Protein AF-A0A8K0U2K7-F1 (afdb_monomer_lite)

pLDDT: mean 71.59, std 20.22, range [34.62, 97.88]

Sequence (219 aa):
GQLQFRTLKAALRHEQTSREHARHVSERNWWRQCDESGWDASEYPSLTSEGLQQWEMHTHVDHVFDLVPFWQRAVDAAERGQVLRLEEFLEKMEGGGGWRTANEVLGMLGEGRLAASADGEDGLSVEAASDGTKSSSGGWKKGWAVEHGRQVRPRSEHVHWDEEVVASGEDVQRFVESVARQTAVNEERRQQMHRFFEMSTEEKIQKIQETIHFLRNHR

Secondary structure (DSSP, 8-state):
-----SSHHHHHHHHHH-HHHHHHHHHHGGGT-S-GGGG-TT----SSHHHHHHHHHHHHHHHHHHHHHHHHHHHHHHHTT----HHHHHHHHHHTT----HHHHHHHHHGGGS-S----------------------------------------------S-----HHHHHHHHHHHHHHTT--HHHHHHHHHHHHS-HHHHHHHHHHHHHHHHHT-

Foldseek 3Di:
DDDDDPDPVRVVVCCVPPPVNVVVVVVVCVVVPPPCVVVPVPCPPPPPPVSVVVVVVVVVVVCVVVCVLVVVVCVVQVVVVHHDDVVVVVCVQVVPVHDPDVVVSVVVVPPPPPPPDPPDDDDDDDDDDDDDPPPPPPDPPDDPPPPPPDPDDDDDDDPPPPDPPPPPPVNQLVVLVVVCVVVVDDPVVSVVSVVLVPDDPVVVVVVVVVVVVVVVVVD

Structure (mmCIF, N/CA/C/O backbone):
data_AF-A0A8K0U2K7-F1
#
_entry.id   AF-A0A8K0U2K7-F1
#
loop_
_atom_site.group_PDB
_atom_site.id
_atom_site.type_symbol
_atom_site.label_atom_id
_atom_site.label_alt_id
_atom_site.label_comp_id
_atom_site.label_asym_id
_atom_site.label_entity_id
_atom_site.label_seq_id
_atom_site.pdbx_PDB_ins_code
_atom_site.Cartn_x
_atom_site.Cartn_y
_atom_site.Cartn_z
_atom_site.occupancy
_atom_site.B_iso_or_equiv
_atom_site.auth_seq_id
_atom_site.auth_comp_id
_atom_site.auth_asym_id
_atom_site.auth_atom_id
_atom_site.pdbx_PDB_model_num
ATOM 1 N N . GLY A 1 1 ? -6.372 7.928 -28.009 1.00 64.75 1 GLY A N 1
ATOM 2 C CA . GLY A 1 1 ? -7.638 7.711 -28.742 1.00 64.75 1 GLY A CA 1
ATOM 3 C C . GLY A 1 1 ? -7.983 6.236 -28.709 1.00 64.75 1 GLY A C 1
ATOM 4 O O . GLY A 1 1 ? -7.069 5.425 -28.708 1.00 64.75 1 GLY A O 1
ATOM 5 N N . GLN A 1 2 ? -9.264 5.879 -28.624 1.00 74.88 2 GLN A N 1
ATOM 6 C CA . GLN A 1 2 ? -9.692 4.479 -28.545 1.00 74.88 2 GLN A CA 1
ATOM 7 C C . GLN A 1 2 ? -9.684 3.846 -29.945 1.00 74.88 2 GLN A C 1
ATOM 9 O O . GLN A 1 2 ? -10.391 4.308 -30.838 1.00 74.88 2 GLN A O 1
ATOM 14 N N . LEU A 1 3 ? -8.869 2.808 -30.150 1.00 83.56 3 LEU A N 1
ATOM 15 C CA . LEU A 1 3 ? -8.843 2.052 -31.404 1.00 83.56 3 LEU A CA 1
ATOM 16 C C . LEU A 1 3 ? -10.075 1.142 -31.467 1.00 83.56 3 LEU A C 1
ATOM 18 O O . LEU A 1 3 ? -10.252 0.277 -30.612 1.00 83.56 3 LEU A O 1
ATOM 22 N N . GLN A 1 4 ? -10.931 1.336 -32.471 1.00 89.81 4 GLN A N 1
ATOM 23 C CA . GLN A 1 4 ? -12.082 0.468 -32.719 1.00 89.81 4 GLN A CA 1
ATOM 24 C C . GLN A 1 4 ? -11.837 -0.398 -33.956 1.00 89.81 4 GLN A C 1
ATOM 26 O O . GLN A 1 4 ? -11.696 0.110 -35.068 1.00 89.81 4 GLN A O 1
ATOM 31 N N . PHE A 1 5 ? -11.838 -1.719 -33.772 1.00 93.56 5 PHE A N 1
ATOM 32 C CA . PHE A 1 5 ? -11.775 -2.686 -34.865 1.00 93.56 5 PHE A CA 1
ATOM 33 C C . PHE A 1 5 ? -13.161 -3.283 -35.092 1.00 93.56 5 PHE A C 1
ATOM 35 O O . PHE A 1 5 ? -13.747 -3.874 -34.193 1.00 93.56 5 PHE A O 1
ATOM 42 N N . ARG A 1 6 ? -13.687 -3.156 -36.313 1.00 92.62 6 ARG A N 1
ATOM 43 C CA . ARG A 1 6 ? -15.019 -3.684 -36.663 1.00 92.62 6 ARG A CA 1
ATOM 44 C C . ARG A 1 6 ? -15.051 -5.203 -36.843 1.00 92.62 6 ARG A C 1
ATOM 46 O O . ARG A 1 6 ? -16.126 -5.781 -36.924 1.00 92.62 6 ARG A O 1
ATOM 53 N N . THR A 1 7 ? -13.889 -5.848 -36.956 1.00 95.44 7 THR A N 1
ATOM 54 C CA . THR A 1 7 ? -13.773 -7.299 -37.150 1.00 95.44 7 THR A CA 1
ATOM 55 C C . THR A 1 7 ? -12.531 -7.847 -36.449 1.00 95.44 7 THR A C 1
ATOM 57 O O . THR A 1 7 ? -11.501 -7.172 -36.383 1.00 95.44 7 THR A O 1
ATOM 60 N N . LEU A 1 8 ? -12.601 -9.101 -35.990 1.00 85.50 8 LEU A N 1
ATOM 61 C CA . LEU A 1 8 ? -11.484 -9.794 -35.333 1.00 85.50 8 LEU A CA 1
ATOM 62 C C . LEU A 1 8 ? -10.241 -9.871 -36.234 1.00 85.50 8 LEU A C 1
ATOM 64 O O . LEU A 1 8 ? -9.122 -9.632 -35.794 1.00 85.50 8 LEU A O 1
ATOM 68 N N . LYS A 1 9 ? -10.439 -10.127 -37.532 1.00 94.75 9 LYS A N 1
ATOM 69 C CA . LYS A 1 9 ? -9.347 -10.200 -38.512 1.00 94.75 9 LYS A CA 1
ATOM 70 C C . LYS A 1 9 ? -8.601 -8.869 -38.660 1.00 94.75 9 LYS A C 1
ATOM 72 O O . LYS A 1 9 ? -7.394 -8.875 -38.892 1.00 94.75 9 LYS A O 1
ATOM 77 N N . ALA A 1 10 ? -9.298 -7.738 -38.527 1.00 94.56 10 ALA A N 1
ATOM 78 C CA . ALA A 1 10 ? -8.674 -6.417 -38.552 1.00 94.56 10 ALA A CA 1
ATOM 79 C C . ALA A 1 10 ? -7.860 -6.143 -37.279 1.00 94.56 10 ALA A C 1
ATOM 81 O O . ALA A 1 10 ? -6.766 -5.593 -37.380 1.00 94.56 10 ALA A O 1
ATOM 82 N N . ALA A 1 11 ? -8.350 -6.581 -36.114 1.00 91.31 11 ALA A N 1
ATOM 83 C CA . ALA A 1 11 ? -7.612 -6.484 -34.856 1.00 91.31 11 ALA A CA 1
ATOM 84 C C . ALA A 1 11 ? -6.311 -7.305 -34.897 1.00 91.31 11 ALA A C 1
ATOM 86 O O . ALA A 1 11 ? -5.246 -6.774 -34.599 1.00 91.31 11 ALA A O 1
ATOM 87 N N . LEU A 1 12 ? -6.376 -8.553 -35.379 1.00 91.19 12 LEU A N 1
ATOM 88 C CA . LEU A 1 12 ? -5.204 -9.431 -35.495 1.00 91.19 12 LEU A CA 1
ATOM 89 C C . LEU A 1 12 ? -4.159 -8.900 -36.482 1.00 91.19 12 LEU A C 1
ATOM 91 O O . LEU A 1 12 ? -2.962 -8.963 -36.222 1.00 91.19 12 LEU A O 1
ATOM 95 N N . ARG A 1 13 ? -4.594 -8.331 -37.614 1.00 93.50 13 ARG A N 1
ATOM 96 C CA . ARG A 1 13 ? -3.656 -7.668 -38.532 1.00 93.50 13 ARG A CA 1
ATOM 97 C C . ARG A 1 13 ? -2.999 -6.460 -37.880 1.00 93.50 13 ARG A C 1
ATOM 99 O O . ARG A 1 13 ? -1.796 -6.299 -38.019 1.00 93.50 13 ARG A O 1
ATOM 106 N N . HIS A 1 14 ? -3.763 -5.634 -37.165 1.00 91.94 14 HIS A N 1
ATOM 107 C CA . HIS A 1 14 ? -3.204 -4.492 -36.451 1.00 91.94 14 HIS A CA 1
ATOM 108 C C . HIS A 1 14 ? -2.167 -4.930 -35.410 1.00 91.94 14 HIS A C 1
ATOM 110 O O . HIS A 1 14 ? -1.099 -4.336 -35.352 1.00 91.94 14 HIS A O 1
ATOM 116 N N . GLU A 1 15 ? -2.437 -5.975 -34.633 1.00 89.44 15 GLU A N 1
ATOM 117 C CA . GLU A 1 15 ? -1.468 -6.546 -33.689 1.00 89.44 15 GLU A CA 1
ATOM 118 C C . GLU A 1 15 ? -0.166 -6.971 -34.384 1.00 89.44 15 GLU A C 1
ATOM 120 O O . GLU A 1 15 ? 0.920 -6.621 -33.929 1.00 89.44 15 GLU A O 1
ATOM 125 N N . GLN A 1 16 ? -0.269 -7.646 -35.531 1.00 92.38 16 GLN A N 1
ATOM 126 C CA . GLN A 1 16 ? 0.897 -8.150 -36.260 1.00 92.38 16 GLN A CA 1
ATOM 127 C C . GLN A 1 16 ? 1.694 -7.063 -36.990 1.00 92.38 16 GLN A C 1
ATOM 129 O O . GLN A 1 16 ? 2.910 -7.181 -37.118 1.00 92.38 16 GLN A O 1
ATOM 134 N N . THR A 1 17 ? 1.033 -6.028 -37.515 1.00 94.31 17 THR A N 1
ATOM 135 C CA . THR A 1 17 ? 1.676 -5.071 -38.432 1.00 94.31 17 THR A CA 1
ATOM 136 C C . THR A 1 17 ? 1.809 -3.656 -37.879 1.00 94.31 17 THR A C 1
ATOM 138 O O . THR A 1 17 ? 2.491 -2.834 -38.489 1.00 94.31 17 THR A O 1
ATOM 141 N N . SER A 1 18 ? 1.148 -3.316 -36.769 1.00 93.12 18 SER A N 1
ATOM 142 C CA . SER A 1 18 ? 1.177 -1.952 -36.236 1.00 93.12 18 SER A CA 1
ATOM 143 C C . SER A 1 18 ? 2.463 -1.680 -35.469 1.00 93.12 18 SER A C 1
ATOM 145 O O . SER A 1 18 ? 2.759 -2.280 -34.435 1.00 93.12 18 SER A O 1
ATOM 147 N N . ARG A 1 19 ? 3.210 -0.689 -35.952 1.00 86.31 19 ARG A N 1
ATOM 148 C CA . ARG A 1 19 ? 4.434 -0.209 -35.307 1.00 86.31 19 ARG A CA 1
ATOM 149 C C . ARG A 1 19 ? 4.158 0.460 -33.954 1.00 86.31 19 ARG A C 1
ATOM 151 O O . ARG A 1 19 ? 5.013 0.418 -33.075 1.00 86.31 19 ARG A O 1
ATOM 158 N N . GLU A 1 20 ? 2.971 1.042 -33.774 1.00 83.12 20 GLU A N 1
ATOM 159 C CA . GLU A 1 20 ? 2.530 1.590 -32.483 1.00 83.12 20 GLU A CA 1
ATOM 160 C C . GLU A 1 20 ? 2.258 0.474 -31.472 1.00 83.12 20 GLU A C 1
ATOM 162 O O . GLU A 1 20 ? 2.675 0.569 -30.320 1.00 83.12 20 GLU A O 1
ATOM 167 N N . HIS A 1 21 ? 1.647 -0.629 -31.921 1.00 78.62 21 HIS A N 1
ATOM 168 C CA . HIS A 1 21 ? 1.460 -1.809 -31.082 1.00 78.62 21 HIS A CA 1
ATOM 169 C C . HIS A 1 21 ? 2.805 -2.421 -30.677 1.00 78.62 21 HIS A C 1
ATOM 171 O O . HIS A 1 21 ? 3.016 -2.680 -29.498 1.00 78.62 21 HIS A O 1
ATOM 177 N N . ALA A 1 22 ? 3.755 -2.549 -31.610 1.00 76.00 22 ALA A N 1
ATOM 178 C CA . ALA A 1 22 ? 5.104 -3.030 -31.308 1.00 76.00 22 ALA A CA 1
ATOM 179 C C . ALA A 1 22 ? 5.829 -2.161 -30.260 1.00 76.00 22 ALA A C 1
ATOM 181 O O . ALA A 1 22 ? 6.477 -2.702 -29.366 1.00 76.00 22 ALA A O 1
ATOM 182 N N . ARG A 1 23 ? 5.674 -0.827 -30.315 1.00 78.69 23 ARG A N 1
ATOM 183 C CA . ARG A 1 23 ? 6.224 0.090 -29.299 1.00 78.69 23 ARG A CA 1
ATOM 184 C C . ARG A 1 23 ? 5.585 -0.111 -27.923 1.00 78.69 23 ARG A C 1
ATOM 186 O O . ARG A 1 23 ? 6.304 -0.263 -26.939 1.00 78.69 23 ARG A O 1
ATOM 193 N N . HIS A 1 24 ? 4.260 -0.195 -27.846 1.00 73.19 24 HIS A N 1
ATOM 194 C CA . HIS A 1 24 ? 3.580 -0.431 -26.568 1.00 73.19 24 HIS A CA 1
ATOM 195 C C . HIS A 1 24 ? 3.818 -1.843 -26.013 1.00 73.19 24 HIS A C 1
ATOM 197 O O . HIS A 1 24 ? 3.884 -2.018 -24.801 1.00 73.19 24 HIS A O 1
ATOM 203 N N . VAL A 1 25 ? 3.985 -2.860 -26.864 1.00 69.25 25 VAL A N 1
ATOM 204 C CA . VAL A 1 25 ? 4.360 -4.214 -26.425 1.00 69.25 25 VAL A CA 1
ATOM 205 C C . VAL A 1 25 ? 5.789 -4.223 -25.880 1.00 69.25 25 VAL A C 1
ATOM 207 O O . VAL A 1 25 ? 6.021 -4.836 -24.840 1.00 69.25 25 VAL A O 1
ATOM 210 N N . SER A 1 26 ? 6.729 -3.481 -26.482 1.00 62.38 26 SER A N 1
ATOM 211 C CA . SER A 1 26 ? 8.068 -3.315 -25.897 1.00 62.38 26 SER A CA 1
ATOM 212 C C . SER A 1 26 ? 8.045 -2.574 -24.557 1.00 62.38 26 SER A C 1
ATOM 214 O O . SER A 1 26 ? 8.749 -2.976 -23.637 1.00 62.38 26 SER A O 1
ATOM 216 N N . GLU A 1 27 ? 7.168 -1.579 -24.397 1.00 56.75 27 GLU A N 1
ATOM 217 C CA . GLU A 1 27 ? 6.950 -0.908 -23.109 1.00 56.75 27 GLU A CA 1
ATOM 218 C C . GLU A 1 27 ? 6.217 -1.779 -22.094 1.00 56.75 27 GLU A C 1
ATOM 220 O O . GLU A 1 27 ? 6.322 -1.504 -20.914 1.00 56.75 27 GLU A O 1
ATOM 225 N N . ARG A 1 28 ? 5.486 -2.824 -22.499 1.00 52.22 28 ARG A N 1
ATOM 226 C CA . ARG A 1 28 ? 4.853 -3.789 -21.580 1.00 52.22 28 ARG A CA 1
ATOM 227 C C . ARG A 1 28 ? 5.775 -4.956 -21.227 1.00 52.22 28 ARG A C 1
ATOM 229 O O . ARG A 1 28 ? 5.586 -5.581 -20.187 1.00 52.22 28 ARG A O 1
ATOM 236 N N . ASN A 1 29 ? 6.802 -5.197 -22.039 1.00 50.72 29 ASN A N 1
ATOM 237 C CA . ASN A 1 29 ? 7.816 -6.225 -21.814 1.00 50.72 29 ASN A CA 1
ATOM 238 C C . ASN A 1 29 ? 8.854 -5.875 -20.735 1.00 50.72 29 ASN A C 1
ATOM 240 O O . ASN A 1 29 ? 9.606 -6.764 -20.352 1.00 50.72 29 ASN A O 1
ATOM 244 N N . TRP A 1 30 ? 8.853 -4.661 -20.170 1.00 54.53 30 TRP A N 1
ATOM 245 C CA . TRP A 1 30 ? 9.618 -4.365 -18.944 1.00 54.53 30 TRP A CA 1
ATOM 246 C C . TRP A 1 30 ? 9.262 -5.279 -17.760 1.00 54.53 30 TRP A C 1
ATOM 248 O O . TRP A 1 30 ? 10.138 -5.584 -16.963 1.00 54.53 30 TRP A O 1
ATOM 258 N N . TRP A 1 31 ? 8.024 -5.789 -17.684 1.00 51.25 31 TRP A N 1
ATOM 259 C CA . TRP A 1 31 ? 7.627 -6.787 -16.677 1.00 51.25 31 TRP A CA 1
ATOM 260 C C . TRP A 1 31 ? 7.851 -8.245 -17.118 1.00 51.25 31 TRP A C 1
ATOM 262 O O . TRP A 1 31 ? 7.667 -9.149 -16.313 1.00 51.25 31 TRP A O 1
ATOM 272 N N . ARG A 1 32 ? 8.204 -8.508 -18.389 1.00 50.81 32 ARG A N 1
ATOM 273 C CA . ARG A 1 32 ? 8.411 -9.871 -18.938 1.00 50.81 32 ARG A CA 1
ATOM 274 C C . ARG A 1 32 ? 9.877 -10.260 -19.124 1.00 50.81 32 ARG A C 1
ATOM 276 O O . ARG A 1 32 ? 10.138 -11.367 -19.571 1.00 50.81 32 ARG A O 1
ATOM 283 N N . GLN A 1 33 ? 10.820 -9.384 -18.789 1.00 48.22 33 GLN A N 1
ATOM 284 C CA . GLN A 1 33 ? 12.233 -9.755 -18.658 1.00 48.22 33 GLN A CA 1
ATOM 285 C C . GLN A 1 33 ? 12.595 -10.141 -17.215 1.00 48.22 33 GLN A C 1
ATOM 287 O O . GLN A 1 33 ? 13.731 -9.959 -16.797 1.00 48.22 33 GLN A O 1
ATOM 292 N N . CYS A 1 34 ? 11.651 -10.711 -16.460 1.00 50.06 34 CYS A N 1
ATOM 293 C CA . CYS A 1 34 ? 12.056 -11.807 -15.589 1.00 50.06 34 CYS A CA 1
ATOM 294 C C . CYS A 1 34 ? 12.445 -12.927 -16.547 1.00 50.06 34 CYS A C 1
ATOM 296 O O . CYS A 1 34 ? 11.606 -13.459 -17.272 1.00 50.06 34 CYS A O 1
ATOM 298 N N . ASP A 1 35 ? 13.740 -13.155 -16.653 1.00 56.16 35 ASP A N 1
ATOM 299 C CA . ASP A 1 35 ? 14.302 -14.300 -17.328 1.00 56.16 35 ASP A CA 1
ATOM 300 C C . ASP A 1 35 ? 13.516 -15.556 -16.919 1.00 56.16 35 ASP A C 1
ATOM 302 O O . ASP A 1 35 ? 13.278 -15.809 -15.740 1.00 56.16 35 ASP A O 1
ATOM 306 N N . GLU A 1 36 ? 13.044 -16.335 -17.894 1.00 50.81 36 GLU A N 1
ATOM 307 C CA . GLU A 1 36 ? 12.304 -17.576 -17.613 1.00 50.81 36 GLU A CA 1
ATOM 308 C C . GLU A 1 36 ? 13.157 -18.587 -16.815 1.00 50.81 36 GLU A C 1
ATOM 310 O O . GLU A 1 36 ? 12.619 -19.544 -16.267 1.00 50.81 36 GLU A O 1
ATOM 315 N N . SER A 1 37 ? 14.464 -18.329 -16.667 1.00 57.41 37 SER A N 1
ATOM 316 C CA . SER A 1 37 ? 15.360 -18.990 -15.715 1.00 57.41 37 SER A CA 1
ATOM 317 C C . SER A 1 37 ? 14.971 -18.802 -14.244 1.00 57.41 37 SER A C 1
ATOM 319 O O . SER A 1 37 ? 15.308 -19.665 -13.443 1.00 57.41 37 SER A O 1
ATOM 321 N N . GLY A 1 38 ? 14.213 -17.763 -13.875 1.00 53.16 38 GLY A N 1
ATOM 322 C CA . GLY A 1 38 ? 13.692 -17.585 -12.511 1.00 53.16 38 GLY A CA 1
ATOM 323 C C . GLY A 1 38 ? 12.540 -18.532 -12.140 1.00 53.16 38 GLY A C 1
ATOM 324 O O . GLY A 1 38 ? 12.157 -18.604 -10.976 1.00 53.16 38 GLY A O 1
ATOM 325 N N . TRP A 1 39 ? 11.984 -19.257 -13.116 1.00 54.44 39 TRP A N 1
ATOM 326 C CA . TRP A 1 39 ? 10.972 -20.300 -12.903 1.00 54.44 39 TRP A CA 1
ATOM 327 C C . TRP A 1 39 ? 11.498 -21.703 -13.210 1.00 54.44 39 TRP A C 1
ATOM 329 O O . TRP A 1 39 ? 10.717 -22.660 -13.188 1.00 54.44 39 TRP A O 1
ATOM 339 N N . ASP A 1 40 ? 12.793 -21.849 -13.511 1.00 56.28 40 ASP A N 1
ATOM 340 C CA . ASP A 1 40 ? 13.372 -23.174 -13.666 1.00 56.28 40 ASP A CA 1
ATOM 341 C C . ASP A 1 40 ? 13.234 -23.899 -12.322 1.00 56.28 40 ASP A C 1
ATOM 343 O O . ASP A 1 40 ? 13.646 -23.404 -11.272 1.00 56.28 40 ASP A O 1
ATOM 347 N N . ALA A 1 41 ? 12.577 -25.058 -12.341 1.00 54.84 41 ALA A N 1
ATOM 348 C CA . ALA A 1 41 ? 12.053 -25.759 -11.164 1.00 54.84 41 ALA A CA 1
ATOM 349 C C . ALA A 1 41 ? 13.143 -26.328 -10.224 1.00 54.84 41 ALA A C 1
ATOM 351 O O . ALA A 1 41 ? 12.879 -27.214 -9.409 1.00 54.84 41 ALA A O 1
ATOM 352 N N . SER A 1 42 ? 14.382 -25.860 -10.369 1.00 54.12 42 SER A N 1
ATOM 353 C CA . SER A 1 42 ? 15.576 -26.322 -9.675 1.00 54.12 42 SER A CA 1
ATOM 354 C C . SER A 1 42 ? 16.017 -25.402 -8.531 1.00 54.12 42 SER A C 1
ATOM 356 O O . SER A 1 42 ? 16.703 -25.882 -7.629 1.00 54.12 42 SER A O 1
ATOM 358 N N . GLU A 1 43 ? 15.555 -24.148 -8.475 1.00 54.38 43 GLU A N 1
ATOM 359 C CA . GLU A 1 43 ? 15.745 -23.261 -7.318 1.00 54.38 43 GLU A CA 1
ATOM 360 C C . GLU A 1 43 ? 14.494 -23.234 -6.437 1.00 54.38 43 GLU A C 1
ATOM 362 O O . GLU A 1 43 ? 13.858 -22.207 -6.208 1.00 54.38 43 GLU A O 1
ATOM 367 N N . TYR A 1 44 ? 14.159 -24.383 -5.847 1.00 59.72 44 TYR A N 1
ATOM 368 C CA . TYR A 1 44 ? 13.557 -24.286 -4.521 1.00 59.72 44 TYR A CA 1
ATOM 369 C C . TYR A 1 44 ? 14.560 -23.522 -3.654 1.00 59.72 44 TYR A C 1
ATOM 371 O O . TYR A 1 44 ? 15.734 -23.921 -3.644 1.00 59.72 44 TYR A O 1
ATOM 379 N N . PRO A 1 45 ? 14.156 -22.436 -2.962 1.00 57.81 45 PRO A N 1
ATOM 380 C CA . PRO A 1 45 ? 15.063 -21.729 -2.080 1.00 57.81 45 PRO A CA 1
ATOM 381 C C . PRO A 1 45 ? 15.691 -22.777 -1.178 1.00 57.81 45 PRO A C 1
ATOM 383 O O . PRO A 1 45 ? 14.987 -23.594 -0.574 1.00 57.81 45 PRO A O 1
ATOM 386 N N . SER A 1 46 ? 17.025 -22.826 -1.188 1.00 58.50 46 SER A N 1
ATOM 387 C CA . SER A 1 46 ? 17.768 -23.738 -0.327 1.00 58.50 46 SER A CA 1
ATOM 388 C C . SER A 1 46 ? 17.127 -23.707 1.062 1.00 58.50 46 SER A C 1
ATOM 390 O O . SER A 1 46 ? 16.832 -22.616 1.558 1.00 58.50 46 SER A O 1
ATOM 392 N N . LEU A 1 47 ? 16.860 -24.886 1.649 1.00 69.00 47 LEU A N 1
ATOM 393 C CA . LEU A 1 47 ? 16.182 -25.108 2.948 1.00 69.00 47 LEU A CA 1
ATOM 394 C C . LEU A 1 47 ? 16.966 -24.532 4.150 1.00 69.00 47 LEU A C 1
ATOM 396 O O . LEU A 1 47 ? 17.005 -25.090 5.244 1.00 69.00 47 LEU A O 1
ATOM 400 N N . THR A 1 48 ? 17.655 -23.426 3.931 1.00 81.00 48 THR A N 1
ATOM 401 C CA . THR A 1 48 ? 18.150 -22.511 4.933 1.00 81.00 48 THR A CA 1
ATOM 402 C C . THR A 1 48 ? 16.966 -21.864 5.647 1.00 81.00 48 THR A C 1
ATOM 404 O O . THR A 1 48 ? 15.888 -21.668 5.082 1.00 81.00 48 THR A O 1
ATOM 407 N N . SER A 1 49 ? 17.166 -21.540 6.921 1.00 81.94 49 SER A N 1
ATOM 408 C CA . SER A 1 49 ? 16.155 -20.883 7.752 1.00 81.94 49 SER A CA 1
ATOM 409 C C . SER A 1 49 ? 15.676 -19.555 7.159 1.00 81.94 49 SER A C 1
ATOM 411 O O . SER A 1 49 ? 14.508 -19.216 7.305 1.00 81.94 49 SER A O 1
ATOM 413 N N . GLU A 1 50 ? 16.555 -18.839 6.457 1.00 81.94 50 GLU A N 1
ATOM 414 C CA . GLU A 1 50 ? 16.241 -17.566 5.804 1.00 81.94 50 GLU A CA 1
ATOM 415 C C . GLU A 1 50 ? 15.351 -17.754 4.565 1.00 81.94 50 GLU A C 1
ATOM 417 O O . GLU A 1 50 ? 14.357 -17.047 4.414 1.00 81.94 50 GLU A O 1
ATOM 422 N N . GLY A 1 51 ? 15.629 -18.764 3.729 1.00 75.88 51 GLY A N 1
ATOM 423 C CA . GLY A 1 51 ? 14.788 -19.098 2.574 1.00 75.88 51 GLY A CA 1
ATOM 424 C C . GLY A 1 51 ? 13.385 -19.568 2.971 1.00 75.88 51 GLY A C 1
ATOM 425 O O . GLY A 1 51 ? 12.400 -19.193 2.338 1.00 75.88 51 GLY A O 1
ATOM 426 N N . LEU A 1 52 ? 13.276 -20.327 4.068 1.00 77.62 52 LEU A N 1
ATOM 427 C CA . LEU A 1 52 ? 11.988 -20.720 4.651 1.00 77.62 52 LEU A CA 1
ATOM 428 C C . LEU A 1 52 ? 11.206 -19.519 5.192 1.00 77.62 52 LEU A C 1
ATOM 430 O O . LEU A 1 52 ? 10.005 -19.440 4.961 1.00 77.62 52 LEU A O 1
ATOM 434 N N . GLN A 1 53 ? 11.874 -18.575 5.858 1.00 78.81 53 GLN A N 1
ATOM 435 C CA . GLN A 1 53 ? 11.231 -17.369 6.381 1.00 78.81 53 GLN A CA 1
ATOM 436 C C . GLN A 1 53 ? 10.745 -16.443 5.260 1.00 78.81 53 GLN A C 1
ATOM 438 O O . GLN A 1 53 ? 9.646 -15.900 5.343 1.00 78.81 53 GLN A O 1
ATOM 443 N N . GLN A 1 54 ? 11.529 -16.280 4.191 1.00 73.00 54 GLN A N 1
ATOM 444 C CA . GLN A 1 54 ? 11.094 -15.531 3.010 1.00 73.00 54 GLN A CA 1
ATOM 445 C C . GLN A 1 54 ? 9.897 -16.209 2.341 1.00 73.00 54 GLN A C 1
ATOM 447 O O . GLN A 1 54 ? 8.927 -15.539 1.995 1.00 73.00 54 GLN A O 1
ATOM 452 N N . TRP A 1 55 ? 9.925 -17.535 2.206 1.00 74.38 55 TRP A N 1
ATOM 453 C CA . TRP A 1 55 ? 8.812 -18.285 1.635 1.00 74.38 55 TRP A CA 1
ATOM 454 C C . TRP A 1 55 ? 7.542 -18.185 2.488 1.00 74.38 55 TRP A C 1
ATOM 456 O O . TRP A 1 55 ? 6.468 -17.950 1.940 1.00 74.38 55 TRP A O 1
ATOM 466 N N . GLU A 1 56 ? 7.666 -18.286 3.814 1.00 77.69 56 GLU A N 1
ATOM 467 C CA . GLU A 1 56 ? 6.576 -18.079 4.776 1.00 77.69 56 GLU A CA 1
ATOM 468 C C . GLU A 1 56 ? 6.018 -16.653 4.689 1.00 77.69 56 GLU A C 1
ATOM 470 O O . GLU A 1 56 ? 4.808 -16.469 4.611 1.00 77.69 56 GLU A O 1
ATOM 475 N N . MET A 1 57 ? 6.882 -15.637 4.603 1.00 72.25 57 MET A N 1
ATOM 476 C CA . MET A 1 57 ? 6.468 -14.244 4.416 1.00 72.25 57 MET A CA 1
ATOM 477 C C . MET A 1 57 ? 5.691 -14.056 3.106 1.00 72.25 57 MET A C 1
ATOM 479 O O . MET A 1 57 ? 4.670 -13.372 3.093 1.00 72.25 57 MET A O 1
ATOM 483 N N . HIS A 1 58 ? 6.136 -14.677 2.012 1.00 66.00 58 HIS A N 1
ATOM 484 C CA . HIS A 1 58 ? 5.456 -14.590 0.720 1.00 66.00 58 HIS A CA 1
ATOM 485 C C . HIS A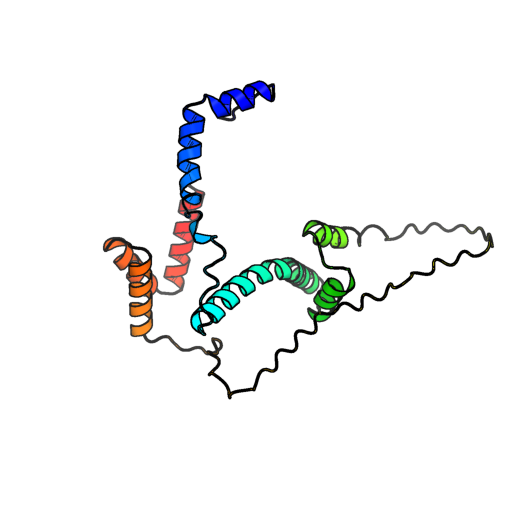 1 58 ? 4.123 -15.346 0.701 1.00 66.00 58 HIS A C 1
ATOM 487 O O . HIS A 1 58 ? 3.131 -14.797 0.229 1.00 66.00 58 HIS A O 1
ATOM 493 N N . THR A 1 59 ? 4.055 -16.547 1.280 1.00 66.31 59 THR A N 1
ATOM 494 C CA . THR A 1 59 ? 2.787 -17.292 1.387 1.00 66.31 59 THR A CA 1
ATOM 495 C C . THR A 1 59 ? 1.796 -16.591 2.309 1.00 66.31 59 THR A C 1
ATOM 497 O O . THR A 1 59 ? 0.608 -16.536 2.004 1.00 66.31 59 THR A O 1
ATOM 500 N N . HIS A 1 60 ? 2.257 -15.976 3.400 1.00 63.38 60 HIS A N 1
ATOM 501 C CA . HIS A 1 60 ? 1.374 -15.251 4.311 1.00 63.38 60 HIS A CA 1
ATOM 502 C C . HIS A 1 60 ? 0.716 -14.033 3.644 1.00 63.38 60 HIS A C 1
ATOM 504 O O . HIS A 1 60 ? -0.425 -13.710 3.976 1.00 63.38 60 HIS A O 1
ATOM 510 N N . VAL A 1 61 ? 1.392 -13.375 2.693 1.00 65.12 61 VAL A N 1
ATOM 511 C CA . VAL A 1 61 ? 0.814 -12.269 1.907 1.00 65.12 61 VAL A CA 1
ATOM 512 C C . VAL A 1 61 ? -0.307 -12.765 0.990 1.00 65.12 61 VAL A C 1
ATOM 514 O O . VAL A 1 61 ? -1.330 -12.088 0.878 1.00 65.12 61 VAL A O 1
ATOM 517 N N . ASP A 1 62 ? -0.176 -13.959 0.411 1.00 68.62 62 ASP A N 1
ATOM 518 C CA . ASP A 1 62 ? -1.223 -14.541 -0.436 1.00 68.62 62 ASP A CA 1
ATOM 519 C C . ASP A 1 62 ? -2.495 -14.858 0.369 1.00 68.62 62 ASP A C 1
ATOM 521 O O . ASP A 1 62 ? -3.607 -14.592 -0.089 1.00 68.62 62 ASP A O 1
ATOM 525 N N . HIS A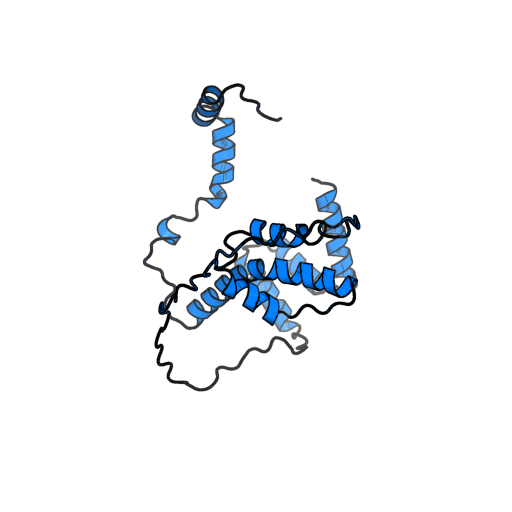 1 63 ? -2.347 -15.303 1.620 1.00 71.12 63 HIS A N 1
ATOM 526 C CA . HIS A 1 63 ? -3.479 -15.610 2.503 1.00 71.12 63 HIS A CA 1
ATOM 527 C C . HIS A 1 63 ? -4.238 -14.378 3.019 1.00 71.12 63 HIS A C 1
ATOM 529 O O . HIS A 1 63 ? -5.380 -14.502 3.466 1.00 71.12 63 HIS A O 1
ATOM 535 N N . VAL A 1 64 ? -3.656 -13.172 2.950 1.00 77.69 64 VAL A N 1
ATOM 536 C CA . VAL A 1 64 ? -4.363 -11.944 3.360 1.00 77.69 64 VAL A CA 1
ATOM 537 C C . VAL A 1 64 ? -5.588 -11.707 2.478 1.00 77.69 64 VAL A C 1
ATOM 539 O O . VAL A 1 64 ? -6.632 -11.299 2.987 1.00 77.69 64 VAL A O 1
ATOM 542 N N . PHE A 1 65 ? -5.502 -12.006 1.178 1.00 78.88 65 PHE A N 1
ATOM 543 C CA . PHE A 1 65 ? -6.619 -11.821 0.250 1.00 78.88 65 PHE A CA 1
ATOM 544 C C . PHE A 1 65 ? -7.830 -12.691 0.599 1.00 78.88 65 PHE A C 1
ATOM 546 O O . PHE A 1 65 ? -8.963 -12.231 0.449 1.00 78.88 65 PHE A O 1
ATOM 553 N N . ASP A 1 66 ? -7.604 -13.886 1.143 1.00 79.81 66 ASP A N 1
ATOM 554 C CA . ASP A 1 66 ? -8.672 -14.788 1.588 1.00 79.81 66 ASP A CA 1
ATOM 555 C C . ASP A 1 66 ? -9.403 -14.257 2.834 1.00 79.81 66 ASP A C 1
ATOM 557 O O . ASP A 1 66 ? -10.574 -14.570 3.062 1.00 79.81 66 ASP A O 1
ATOM 561 N N . LEU A 1 67 ? -8.737 -13.412 3.630 1.00 83.00 67 LEU A N 1
ATOM 562 C CA . LEU A 1 67 ? -9.293 -12.806 4.842 1.00 83.00 67 LEU A CA 1
ATOM 563 C C . LEU A 1 67 ? -9.973 -11.452 4.593 1.00 83.00 67 LEU A C 1
ATOM 565 O O . LEU A 1 67 ? -10.801 -11.037 5.406 1.00 83.00 67 LEU A O 1
ATOM 569 N N . VAL A 1 68 ? -9.707 -10.774 3.470 1.00 87.69 68 VAL A N 1
ATOM 570 C CA . VAL A 1 68 ? -10.358 -9.491 3.127 1.00 87.69 68 VAL A CA 1
ATOM 571 C C . VAL A 1 68 ? -11.896 -9.574 3.185 1.00 87.69 68 VAL A C 1
ATOM 573 O O . VAL A 1 68 ? -12.506 -8.687 3.792 1.00 87.69 68 VAL A O 1
ATOM 576 N N . PRO A 1 69 ? -12.561 -10.622 2.653 1.00 85.38 69 PRO A N 1
ATOM 577 C CA . PRO A 1 69 ? -14.013 -10.746 2.765 1.00 85.38 69 PRO A CA 1
ATOM 578 C C . PRO A 1 69 ? -14.518 -10.900 4.205 1.00 85.38 69 PRO A C 1
ATOM 580 O O . PRO A 1 69 ? -15.610 -10.425 4.520 1.00 85.38 69 PRO A O 1
ATOM 583 N N . PHE A 1 70 ? -13.744 -11.538 5.093 1.00 88.38 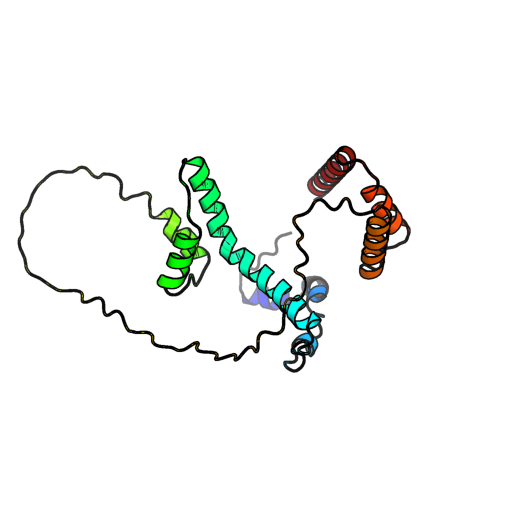70 PHE A N 1
ATOM 584 C CA . PHE A 1 70 ? -14.079 -11.606 6.519 1.00 88.38 70 PHE A CA 1
ATOM 585 C C . PHE A 1 70 ? -14.049 -10.211 7.147 1.00 88.38 70 PHE A C 1
ATOM 587 O O . PHE A 1 70 ? -14.985 -9.840 7.851 1.00 88.38 70 PHE A O 1
ATOM 594 N N . TRP A 1 71 ? -13.023 -9.413 6.842 1.00 91.56 71 TRP A N 1
ATOM 595 C CA . TRP A 1 71 ? -12.827 -8.090 7.440 1.00 91.56 71 TRP A CA 1
ATOM 596 C C . TRP A 1 71 ? -13.924 -7.119 7.018 1.00 91.56 71 TRP A C 1
ATOM 598 O O . TRP A 1 71 ? -14.491 -6.431 7.863 1.00 91.56 71 TRP A O 1
ATOM 608 N N . GLN A 1 72 ? -14.288 -7.121 5.734 1.00 87.81 72 GLN A N 1
ATOM 609 C CA . GLN A 1 72 ? -15.411 -6.325 5.234 1.00 87.81 72 GLN A CA 1
ATOM 610 C C . GLN A 1 72 ? -16.712 -6.661 5.978 1.00 87.81 72 GLN A C 1
ATOM 612 O O . GLN A 1 72 ? -17.406 -5.764 6.449 1.00 87.81 72 GLN A O 1
ATOM 617 N N . ARG A 1 73 ? -17.003 -7.952 6.189 1.00 81.75 73 ARG A N 1
ATOM 618 C CA . ARG A 1 73 ? -18.195 -8.371 6.943 1.00 81.75 73 ARG A CA 1
ATOM 619 C C . ARG A 1 73 ? -18.118 -8.055 8.426 1.00 81.75 73 ARG A C 1
ATOM 621 O O . ARG A 1 73 ? -19.152 -7.777 9.022 1.00 81.75 73 ARG A O 1
ATOM 628 N N . ALA A 1 74 ? -16.941 -8.153 9.034 1.00 87.44 74 ALA A N 1
ATOM 629 C CA . ALA A 1 74 ? -16.758 -7.814 10.438 1.00 87.44 74 ALA A CA 1
ATOM 630 C C . ALA A 1 74 ? -17.082 -6.332 10.677 1.00 87.44 74 ALA A C 1
ATOM 632 O O . ALA A 1 74 ? -17.751 -6.018 11.659 1.00 87.44 74 ALA A O 1
ATOM 633 N N . VAL A 1 75 ? -16.709 -5.449 9.741 1.00 89.94 75 VAL A N 1
ATOM 634 C CA . VAL A 1 75 ? -17.101 -4.030 9.751 1.00 89.94 75 VAL A CA 1
ATOM 635 C C . VAL A 1 75 ? -18.619 -3.879 9.601 1.00 89.94 75 VAL A C 1
ATOM 637 O O . VAL A 1 75 ? -19.250 -3.298 10.481 1.00 89.94 75 VAL A O 1
ATOM 640 N N . ASP A 1 76 ? -19.234 -4.487 8.580 1.00 86.94 76 ASP A N 1
ATOM 641 C CA . ASP A 1 76 ? -20.694 -4.421 8.371 1.00 86.94 76 ASP A CA 1
ATOM 642 C C . ASP A 1 76 ? -21.498 -5.002 9.552 1.00 86.94 76 ASP A C 1
ATOM 644 O O . ASP A 1 76 ? -22.634 -4.608 9.829 1.00 86.94 76 ASP A O 1
ATOM 648 N N . ALA A 1 77 ? -20.969 -6.030 10.217 1.00 86.94 77 ALA A N 1
ATOM 649 C CA . ALA A 1 77 ? -21.570 -6.634 11.400 1.00 86.94 77 ALA A CA 1
ATOM 650 C C . ALA A 1 77 ? -21.442 -5.703 12.607 1.00 86.94 77 ALA A C 1
ATOM 652 O O . ALA A 1 77 ? -22.438 -5.478 13.295 1.00 86.94 77 ALA A O 1
ATOM 653 N N . ALA A 1 78 ? -20.268 -5.102 12.811 1.00 91.00 78 ALA A N 1
ATOM 654 C CA . ALA A 1 78 ? -20.035 -4.135 13.876 1.00 91.00 78 ALA A CA 1
ATOM 655 C C . ALA A 1 78 ? -20.953 -2.908 13.743 1.00 91.00 78 ALA A C 1
ATOM 657 O O . ALA A 1 78 ? -21.544 -2.488 14.737 1.00 91.00 78 ALA A O 1
ATOM 658 N N . GLU A 1 79 ? -21.172 -2.397 12.526 1.00 92.12 79 GLU A N 1
ATOM 659 C CA . GLU A 1 79 ? -22.134 -1.311 12.261 1.00 92.12 79 GLU A CA 1
ATOM 660 C C . GLU A 1 79 ? -23.577 -1.686 12.636 1.00 92.12 79 GLU A C 1
ATOM 662 O O . GLU A 1 79 ? -24.379 -0.830 13.010 1.00 92.12 79 GLU A O 1
ATOM 667 N N . ARG A 1 80 ? -23.907 -2.981 12.588 1.00 92.12 80 ARG A N 1
ATOM 668 C CA . ARG A 1 80 ? -25.206 -3.536 12.996 1.00 92.12 80 ARG A CA 1
ATOM 669 C C . ARG A 1 80 ? -25.255 -3.972 14.464 1.00 92.12 80 ARG A C 1
ATOM 671 O O . ARG A 1 80 ? -26.269 -4.524 14.888 1.00 92.12 80 ARG A O 1
ATOM 678 N N . GLY A 1 81 ? -24.189 -3.758 15.238 1.00 95.44 81 GLY A N 1
ATOM 679 C CA . GLY A 1 81 ? -24.084 -4.213 16.629 1.00 95.44 81 GLY A CA 1
ATOM 680 C C . GLY A 1 81 ? -23.945 -5.733 16.779 1.00 95.44 81 GLY A C 1
ATOM 681 O O . GLY A 1 81 ? -24.275 -6.283 17.828 1.00 95.44 81 GLY A O 1
ATOM 682 N N . GLN A 1 82 ? -23.492 -6.422 15.733 1.00 94.44 82 GLN A N 1
ATOM 683 C CA . GLN A 1 82 ? -23.232 -7.859 15.717 1.00 94.44 82 GLN A CA 1
ATOM 684 C C . GLN A 1 82 ? -21.727 -8.127 15.805 1.00 94.44 82 GLN A C 1
ATOM 686 O O . GLN A 1 82 ? -20.914 -7.370 15.280 1.00 94.44 82 GLN A O 1
ATOM 691 N N . VAL A 1 83 ? -21.354 -9.237 16.442 1.00 93.12 83 VAL A N 1
ATOM 692 C CA . VAL A 1 83 ? -19.960 -9.692 16.521 1.00 93.12 83 VAL A CA 1
ATOM 693 C C . VAL A 1 83 ? -19.804 -10.902 15.615 1.00 93.12 83 VAL A C 1
ATOM 695 O O . VAL A 1 83 ? -20.461 -11.920 15.823 1.00 93.12 83 VAL A O 1
ATOM 698 N N . LEU A 1 84 ? -18.948 -10.782 14.603 1.00 91.38 84 LEU A N 1
ATOM 699 C CA . LEU A 1 84 ? -18.646 -11.870 13.679 1.00 91.38 84 LEU A CA 1
ATOM 700 C C . LEU A 1 84 ? -17.437 -12.647 14.202 1.00 91.38 84 LEU A C 1
ATOM 702 O O . LEU A 1 84 ? -16.380 -12.063 14.443 1.00 91.38 84 LEU A O 1
ATOM 706 N N . ARG A 1 85 ? -17.594 -13.957 14.398 1.00 92.06 85 ARG A N 1
ATOM 707 C CA . ARG A 1 85 ? -16.515 -14.830 14.870 1.00 92.06 85 ARG A CA 1
ATOM 708 C C . ARG A 1 85 ? -15.700 -15.331 13.685 1.00 92.06 85 ARG A C 1
ATOM 710 O O . ARG A 1 85 ? -16.262 -15.829 12.710 1.00 92.06 85 ARG A O 1
ATOM 717 N N . LEU A 1 86 ? -14.378 -15.188 13.762 1.00 87.94 86 LEU A N 1
ATOM 718 C CA . LEU A 1 86 ? -13.476 -15.665 12.712 1.00 87.94 86 LEU A CA 1
ATOM 719 C C . LEU A 1 86 ? -13.572 -17.187 12.567 1.00 87.94 86 LEU A C 1
ATOM 721 O O . LEU A 1 86 ? -13.511 -17.702 11.457 1.00 87.94 86 LEU A O 1
ATOM 725 N N . GLU A 1 87 ? -13.792 -17.899 13.670 1.00 89.25 87 GLU A N 1
ATOM 726 C CA . GLU A 1 87 ? -13.898 -19.355 13.691 1.00 89.25 87 GLU A CA 1
ATOM 727 C C . GLU A 1 87 ? -15.089 -19.847 12.861 1.00 89.25 87 GLU A C 1
ATOM 729 O O . GLU A 1 87 ? -14.924 -20.734 12.033 1.00 89.25 87 GLU A O 1
ATOM 734 N N . GLU A 1 88 ? -16.257 -19.210 12.995 1.00 88.31 88 GLU A N 1
ATOM 735 C CA . GLU A 1 88 ? -17.454 -19.541 12.204 1.00 88.31 88 GLU A CA 1
ATOM 736 C C . GLU A 1 88 ? -17.245 -19.255 10.710 1.00 88.31 88 GLU A C 1
ATOM 738 O O . GLU A 1 88 ? -17.756 -19.969 9.844 1.00 88.31 88 GLU A O 1
ATOM 743 N N . PHE A 1 89 ? -16.476 -18.209 10.387 1.00 84.50 89 PHE A N 1
ATOM 744 C CA . PHE A 1 89 ? -16.112 -17.895 9.010 1.00 84.50 89 PHE A CA 1
ATOM 745 C C . PHE A 1 89 ? -15.176 -18.955 8.417 1.00 84.50 89 PHE A C 1
ATOM 747 O O . PHE A 1 89 ? -15.439 -19.438 7.315 1.00 84.50 89 PHE A O 1
ATOM 754 N N . LEU A 1 90 ? -14.122 -19.339 9.145 1.00 85.94 90 LEU A N 1
ATOM 755 C CA . LEU A 1 90 ? -13.162 -20.362 8.722 1.00 85.94 90 LEU A CA 1
ATOM 756 C C . LEU A 1 90 ? -13.813 -21.748 8.618 1.00 85.94 90 LEU A C 1
ATOM 758 O O . LEU A 1 90 ? -13.627 -22.426 7.612 1.00 85.94 90 LEU A O 1
ATOM 762 N N . GLU A 1 91 ? -14.656 -22.134 9.578 1.00 86.31 91 GLU A N 1
ATOM 763 C CA . GLU A 1 91 ? -15.409 -23.395 9.544 1.00 86.31 91 GLU A CA 1
ATOM 764 C C . GLU A 1 91 ? -16.346 -23.448 8.328 1.00 86.31 91 GLU A C 1
ATOM 766 O O . GLU A 1 91 ? -16.430 -24.460 7.627 1.00 86.31 91 GLU A O 1
ATOM 771 N N . LYS A 1 92 ? -16.992 -22.323 7.998 1.00 79.19 92 LYS A N 1
ATOM 772 C CA . LYS A 1 92 ? -17.809 -22.198 6.786 1.00 79.19 92 LYS A CA 1
ATOM 773 C C . LYS A 1 92 ? -16.971 -22.236 5.503 1.00 79.19 92 LYS A C 1
ATOM 775 O O . LYS A 1 92 ? -17.466 -22.725 4.488 1.00 79.19 92 LYS A O 1
ATOM 780 N N . MET A 1 93 ? -15.726 -21.747 5.531 1.00 77.69 93 MET A N 1
ATOM 781 C CA . MET A 1 93 ? -14.785 -21.885 4.411 1.00 77.69 93 MET A CA 1
ATOM 782 C C . MET A 1 93 ? -14.372 -23.339 4.180 1.00 77.69 93 MET A C 1
ATOM 784 O O . MET A 1 93 ? -14.314 -23.787 3.035 1.00 77.69 93 MET A O 1
ATOM 788 N N . GLU A 1 94 ? -14.102 -24.072 5.255 1.00 82.88 94 GLU A N 1
ATOM 789 C CA . GLU A 1 94 ? -13.582 -25.437 5.200 1.00 82.88 94 GLU A CA 1
ATOM 790 C C . GLU A 1 94 ? -14.685 -26.464 4.888 1.00 82.88 94 GLU A C 1
ATOM 792 O O . GLU A 1 94 ? -14.495 -27.361 4.064 1.00 82.88 94 GLU A O 1
ATOM 797 N N . GLY A 1 95 ? -15.882 -26.291 5.459 1.00 78.56 95 GLY A N 1
ATOM 798 C CA . GLY A 1 95 ? -17.001 -27.229 5.314 1.00 78.56 95 GLY A CA 1
ATOM 799 C C . GLY A 1 95 ? -17.702 -27.230 3.946 1.00 78.56 95 GLY A C 1
ATOM 800 O O . GLY A 1 95 ? -18.380 -28.199 3.611 1.00 78.56 95 GLY A O 1
ATOM 801 N N . GLY A 1 96 ? -17.548 -26.175 3.137 1.00 65.44 96 GLY A N 1
ATOM 802 C CA . GLY A 1 96 ? -18.277 -25.986 1.870 1.00 65.44 96 GLY A CA 1
ATOM 803 C C . GLY A 1 96 ? -17.591 -26.514 0.602 1.00 65.44 96 GLY A C 1
ATOM 804 O O . GLY A 1 96 ? -18.125 -26.335 -0.490 1.00 65.44 96 GLY A O 1
ATOM 805 N N . GLY A 1 97 ? -16.416 -27.143 0.711 1.00 69.12 97 GLY A N 1
ATOM 806 C CA . GLY A 1 97 ? -15.608 -27.537 -0.454 1.00 69.12 97 GLY A CA 1
ATOM 807 C C . GLY A 1 97 ? -14.647 -26.451 -0.961 1.00 69.12 97 GLY A C 1
ATOM 808 O O . GLY A 1 97 ? -14.148 -26.565 -2.087 1.00 69.12 97 GLY A O 1
ATOM 809 N N . GLY A 1 98 ? -14.366 -25.453 -0.113 1.00 57.97 98 GLY A N 1
ATOM 810 C CA . GLY A 1 98 ? -13.521 -24.297 -0.402 1.00 57.97 98 GLY A CA 1
ATOM 811 C C . GLY A 1 98 ? -14.225 -23.276 -1.294 1.00 57.97 98 GLY A C 1
ATOM 812 O O . GLY A 1 98 ? -14.871 -23.636 -2.276 1.00 57.97 98 GLY A O 1
ATOM 813 N N . TRP A 1 99 ? -14.088 -21.989 -0.974 1.00 62.34 99 TRP A N 1
ATOM 814 C CA . TRP A 1 99 ? -14.519 -20.914 -1.868 1.00 62.34 99 TRP A CA 1
ATOM 815 C C . TRP A 1 99 ? -13.630 -20.962 -3.108 1.00 62.34 99 TRP A C 1
ATOM 817 O O . TRP A 1 99 ? -12.450 -20.624 -3.041 1.00 62.34 99 TRP A O 1
ATOM 827 N N . ARG A 1 100 ? -14.152 -21.438 -4.240 1.00 61.06 100 ARG A N 1
ATOM 828 C CA . ARG A 1 100 ? -13.331 -21.572 -5.451 1.00 61.06 100 ARG A CA 1
ATOM 829 C C . ARG A 1 100 ? -13.186 -20.245 -6.175 1.00 61.06 100 ARG A C 1
ATOM 831 O O . ARG A 1 100 ? -12.273 -20.102 -6.984 1.00 61.06 100 ARG A O 1
ATOM 838 N N . THR A 1 101 ? -14.051 -19.272 -5.880 1.00 59.12 101 THR A N 1
ATOM 839 C CA . THR A 1 101 ? -13.950 -17.913 -6.419 1.00 59.12 101 THR A CA 1
ATOM 840 C C . THR A 1 101 ? -14.473 -16.841 -5.457 1.00 59.12 101 THR A C 1
ATOM 842 O O . THR A 1 101 ? -15.453 -17.038 -4.741 1.00 59.12 101 THR A O 1
ATOM 845 N N . ALA A 1 102 ? -13.882 -15.642 -5.513 1.00 56.09 102 ALA A N 1
ATOM 846 C CA . ALA A 1 102 ? -14.352 -14.462 -4.774 1.00 56.09 102 ALA A CA 1
ATOM 847 C C . ALA A 1 102 ? -15.816 -14.073 -5.095 1.00 56.09 102 ALA A C 1
ATOM 849 O O . ALA A 1 102 ? -16.503 -13.474 -4.269 1.00 56.09 102 ALA A O 1
ATOM 850 N N . ASN A 1 103 ? -16.326 -14.453 -6.273 1.00 59.25 103 ASN A N 1
ATOM 851 C CA . ASN A 1 103 ? -17.720 -14.217 -6.660 1.00 59.25 103 ASN A CA 1
ATOM 852 C C . ASN A 1 103 ? -18.716 -15.101 -5.894 1.00 59.25 103 ASN A C 1
ATOM 854 O O . ASN A 1 103 ? -19.816 -14.642 -5.603 1.00 59.25 103 ASN A O 1
ATOM 858 N N . GLU A 1 104 ? -18.342 -16.325 -5.509 1.00 66.88 104 GLU A N 1
ATOM 859 C CA . GLU A 1 104 ? -19.160 -17.165 -4.618 1.00 66.88 104 GLU A CA 1
ATOM 860 C C . GLU A 1 104 ? -19.244 -16.541 -3.214 1.00 66.88 104 GLU A C 1
ATOM 862 O O . GLU A 1 104 ? -20.301 -16.567 -2.578 1.00 66.88 104 GLU A O 1
ATOM 867 N N . VAL A 1 105 ? -18.157 -15.885 -2.776 1.00 61.53 105 VAL A N 1
ATOM 868 C CA . VAL A 1 105 ? -18.079 -15.132 -1.510 1.00 61.53 105 VAL A CA 1
ATOM 869 C C . VAL A 1 105 ? -19.041 -13.955 -1.471 1.00 61.53 105 VAL A C 1
ATOM 871 O O . VAL A 1 105 ? -19.720 -13.759 -0.455 1.00 61.53 105 VAL A O 1
ATOM 874 N N . LEU A 1 106 ? -19.138 -13.202 -2.569 1.00 61.06 106 LEU A N 1
ATOM 875 C CA . LEU A 1 106 ? -20.115 -12.122 -2.701 1.00 61.06 106 LEU A CA 1
ATOM 876 C C . LEU A 1 106 ? -21.546 -12.634 -2.935 1.00 61.06 106 LEU A C 1
ATOM 878 O O . LEU A 1 106 ? -22.485 -12.055 -2.392 1.00 61.06 106 LEU A O 1
ATOM 882 N N . GLY A 1 107 ? -21.736 -13.716 -3.694 1.00 64.69 107 GLY A N 1
ATOM 883 C CA . GLY A 1 107 ? -23.061 -14.260 -4.022 1.00 64.69 107 GLY A CA 1
ATOM 884 C C . GLY A 1 107 ? -23.864 -14.675 -2.787 1.00 64.69 107 GLY A C 1
ATOM 885 O O . GLY A 1 107 ? -25.006 -14.252 -2.619 1.00 64.69 107 GLY A O 1
ATOM 886 N N . MET A 1 108 ? -23.235 -15.381 -1.841 1.00 60.81 108 MET A N 1
ATOM 887 C CA . MET A 1 108 ? -23.894 -15.767 -0.584 1.00 60.81 108 MET A CA 1
ATOM 888 C C . MET A 1 108 ? -24.201 -14.593 0.363 1.00 60.81 108 MET A C 1
ATOM 890 O O . MET A 1 108 ? -24.935 -14.772 1.334 1.00 60.81 108 MET A O 1
ATOM 894 N N . LEU A 1 109 ? -23.642 -13.401 0.127 1.00 58.06 109 LEU A N 1
ATOM 895 C CA . LEU A 1 109 ? -23.932 -12.199 0.922 1.00 58.06 109 LEU A CA 1
ATOM 896 C C . LEU A 1 109 ? -25.139 -11.421 0.418 1.00 58.06 109 LEU A C 1
ATOM 898 O O . LEU A 1 109 ? -25.798 -10.750 1.210 1.00 58.06 109 LEU A O 1
ATOM 902 N N . GLY A 1 110 ? -25.420 -11.499 -0.884 1.00 53.69 110 GLY A N 1
ATOM 903 C CA . GLY A 1 110 ? -26.544 -10.805 -1.508 1.00 53.69 110 GLY A CA 1
ATOM 904 C C . GLY A 1 110 ? -27.885 -11.520 -1.326 1.00 53.69 110 GLY A C 1
ATOM 905 O O . GLY A 1 110 ? -28.923 -10.864 -1.272 1.00 53.69 110 GLY A O 1
ATOM 906 N N . GLU A 1 111 ? -27.886 -12.848 -1.188 1.00 51.75 111 GLU A N 1
ATOM 907 C CA . GLU A 1 111 ? -29.127 -13.643 -1.204 1.00 51.75 111 GLU A CA 1
ATOM 908 C C . GLU A 1 111 ? -29.893 -13.685 0.129 1.00 51.75 111 GLU A C 1
ATOM 910 O O . GLU A 1 111 ? -31.045 -14.109 0.166 1.00 51.75 111 GLU A O 1
ATOM 915 N N . GLY A 1 112 ? -29.337 -13.152 1.220 1.00 48.97 112 GLY A N 1
ATOM 916 C CA . GLY A 1 112 ? -30.029 -13.092 2.515 1.00 48.97 112 GLY A CA 1
ATOM 917 C C . GLY A 1 112 ? -31.178 -12.075 2.607 1.00 48.97 112 GLY A C 1
ATOM 918 O O . GLY A 1 112 ? -31.743 -11.916 3.687 1.00 48.97 112 GLY A O 1
ATOM 919 N N . ARG A 1 113 ? -31.515 -11.344 1.529 1.00 46.12 113 ARG A N 1
ATOM 920 C CA . ARG A 1 113 ? -32.386 -10.152 1.604 1.00 46.12 113 ARG A CA 1
ATOM 921 C C . ARG A 1 113 ? -33.692 -10.180 0.795 1.00 46.12 113 ARG A C 1
ATOM 923 O O . ARG A 1 113 ? -34.312 -9.131 0.670 1.00 46.12 113 ARG A O 1
ATOM 930 N N . LEU A 1 114 ? -34.165 -11.329 0.298 1.00 45.75 114 LEU A N 1
ATOM 931 C CA . LEU A 1 114 ? -35.492 -11.420 -0.356 1.00 45.75 114 LEU A CA 1
ATOM 932 C C . LEU A 1 114 ? -36.374 -12.601 0.095 1.00 45.75 114 LEU A C 1
ATOM 934 O O . LEU A 1 114 ? -37.308 -12.967 -0.607 1.00 45.75 114 LEU A O 1
ATOM 938 N N . ALA A 1 115 ? -36.149 -13.156 1.288 1.00 47.16 115 ALA A N 1
ATOM 939 C CA . ALA A 1 115 ? -37.112 -14.061 1.935 1.00 47.16 115 ALA A CA 1
ATOM 940 C C . ALA A 1 115 ? -37.829 -13.387 3.123 1.00 47.16 115 ALA A C 1
ATOM 942 O O . ALA A 1 115 ? -38.108 -14.024 4.135 1.00 47.16 115 ALA A O 1
ATOM 943 N N . ALA A 1 116 ? -38.092 -12.080 3.019 1.00 47.72 116 ALA A N 1
ATOM 944 C CA . ALA A 1 116 ? -38.923 -11.349 3.969 1.00 47.72 116 ALA A CA 1
ATOM 945 C C . ALA A 1 116 ? -40.348 -11.210 3.409 1.00 47.72 116 ALA A C 1
ATOM 947 O O . ALA A 1 116 ? -40.558 -10.513 2.420 1.00 47.72 116 ALA A O 1
ATOM 948 N N . SER A 1 117 ? -41.280 -11.892 4.079 1.00 51.59 117 SER A N 1
ATOM 949 C CA . SER A 1 117 ? -42.735 -11.692 4.099 1.00 51.59 117 SER A CA 1
ATOM 950 C C . SER A 1 117 ? -43.451 -11.498 2.761 1.00 51.59 117 SER A C 1
ATOM 952 O O . SER A 1 117 ? -43.731 -10.381 2.334 1.00 51.59 117 SER A O 1
ATOM 954 N N . ALA A 1 118 ? -43.907 -12.614 2.194 1.00 46.75 118 ALA A N 1
ATOM 955 C CA . ALA A 1 118 ? -45.245 -12.657 1.619 1.00 46.75 118 ALA A CA 1
ATOM 956 C C . ALA A 1 118 ? -46.161 -13.322 2.656 1.00 46.75 118 ALA A C 1
ATOM 958 O O . ALA A 1 118 ? -46.367 -14.534 2.633 1.00 46.75 118 ALA A O 1
ATOM 959 N N . ASP A 1 119 ? -46.647 -12.519 3.605 1.00 54.25 119 ASP A N 1
ATOM 960 C CA . ASP A 1 119 ? -47.844 -12.854 4.369 1.00 54.25 119 ASP A CA 1
ATOM 961 C C . ASP A 1 119 ? -49.003 -12.936 3.372 1.00 54.25 119 ASP A C 1
ATOM 963 O O . ASP A 1 119 ? -49.452 -11.934 2.812 1.00 54.25 119 ASP A O 1
ATOM 967 N N . GLY A 1 120 ? -49.416 -14.164 3.091 1.00 48.84 120 GLY A N 1
ATOM 968 C CA . GLY A 1 120 ? -50.514 -14.502 2.205 1.00 48.84 120 GLY A CA 1
ATOM 969 C C . GLY A 1 120 ? -51.081 -15.829 2.662 1.00 48.84 120 GLY A C 1
ATOM 970 O O . GLY A 1 120 ? -50.708 -16.883 2.152 1.00 48.84 120 GLY A O 1
ATOM 971 N N . GLU A 1 121 ? -51.922 -15.753 3.689 1.00 56.03 121 GLU A N 1
ATOM 972 C CA . GLU A 1 121 ? -52.828 -16.819 4.087 1.00 56.03 121 GLU A CA 1
ATOM 973 C C . GLU A 1 121 ? -53.641 -17.272 2.866 1.00 56.03 121 GLU A C 1
ATOM 975 O O . GLU A 1 121 ? -54.246 -16.449 2.187 1.00 56.03 121 GLU A O 1
ATOM 980 N N . ASP A 1 122 ? -53.617 -18.565 2.555 1.00 44.03 122 ASP A N 1
ATOM 981 C CA . ASP A 1 122 ? -54.844 -19.357 2.468 1.00 44.03 122 ASP A CA 1
ATOM 982 C C . ASP A 1 122 ? -54.513 -20.836 2.257 1.00 44.03 122 ASP A C 1
ATOM 984 O O . ASP A 1 122 ? -53.712 -21.239 1.411 1.00 44.03 122 ASP A O 1
ATOM 988 N N . GLY A 1 123 ? -55.110 -21.647 3.126 1.00 56.12 123 GLY A N 1
ATOM 989 C CA . GLY A 1 123 ? -54.816 -23.057 3.283 1.00 56.12 123 GLY A CA 1
ATOM 990 C C . GLY A 1 123 ? -55.244 -23.923 2.104 1.00 56.12 123 GLY A C 1
ATOM 991 O O . GLY A 1 123 ? -56.323 -23.775 1.538 1.00 56.12 123 GLY A O 1
ATOM 992 N N . LEU A 1 124 ? -54.428 -24.938 1.837 1.00 40.56 124 LEU A N 1
ATOM 993 C CA . LEU A 1 124 ? -54.864 -26.183 1.221 1.00 40.56 124 LEU A CA 1
ATOM 994 C C . LEU A 1 124 ? -53.941 -27.305 1.699 1.00 40.56 124 LEU A C 1
ATOM 996 O O . LEU A 1 124 ? -52.795 -27.430 1.276 1.00 40.56 124 LEU A O 1
ATOM 1000 N N . SER A 1 125 ? -54.464 -28.110 2.626 1.00 48.88 125 SER A N 1
ATOM 1001 C CA . SER A 1 125 ? -53.891 -29.408 2.975 1.00 48.88 125 SER A CA 1
ATOM 1002 C C . SER A 1 125 ? -53.955 -30.321 1.759 1.00 48.88 125 SER A C 1
ATOM 1004 O O . SER A 1 125 ? -55.043 -30.705 1.330 1.00 48.88 125 SER A O 1
ATOM 1006 N N . VAL A 1 126 ? -52.791 -30.709 1.249 1.00 42.47 126 VAL A N 1
ATOM 1007 C CA . VAL A 1 126 ? -52.644 -31.916 0.441 1.00 42.47 126 VAL A CA 1
ATOM 1008 C C . VAL A 1 126 ? -51.523 -32.731 1.063 1.00 42.47 126 VAL A C 1
ATOM 1010 O O . VAL A 1 126 ? -50.344 -32.410 0.938 1.00 42.47 126 VAL A O 1
ATOM 1013 N N . GLU A 1 127 ? -51.922 -33.784 1.767 1.00 52.28 127 GLU A N 1
ATOM 1014 C CA . GLU A 1 127 ? -51.032 -34.885 2.089 1.00 52.28 127 GLU A CA 1
ATOM 1015 C C . GLU A 1 127 ? -50.667 -35.625 0.801 1.00 52.28 127 GLU A C 1
ATOM 1017 O O . GLU A 1 127 ? -51.546 -36.117 0.093 1.00 52.28 127 GLU A O 1
ATOM 1022 N N . ALA A 1 128 ? -49.372 -35.741 0.512 1.00 42.25 128 ALA A N 1
ATOM 1023 C CA . ALA A 1 128 ? -48.852 -36.777 -0.370 1.00 42.25 128 ALA A CA 1
ATOM 1024 C C . ALA A 1 128 ? -47.362 -37.023 -0.091 1.00 42.25 128 ALA A C 1
ATOM 1026 O O . ALA A 1 128 ? -46.502 -36.221 -0.434 1.00 42.25 128 ALA A O 1
ATOM 1027 N N . ALA A 1 129 ? -47.116 -38.156 0.567 1.00 45.09 129 ALA A N 1
ATOM 1028 C CA . ALA A 1 129 ? -46.027 -39.105 0.347 1.00 45.09 129 ALA A CA 1
ATOM 1029 C C . ALA A 1 129 ? -44.633 -38.581 -0.067 1.00 45.09 129 ALA A C 1
ATOM 1031 O O . ALA A 1 129 ? -44.384 -38.214 -1.209 1.00 45.09 129 ALA A O 1
ATOM 1032 N N . SER A 1 130 ? -43.709 -38.717 0.888 1.00 51.31 130 SER A N 1
ATOM 1033 C CA . SER A 1 130 ? -42.339 -39.231 0.742 1.00 51.31 130 SER A CA 1
ATOM 1034 C C . SER A 1 130 ? -41.670 -39.178 -0.642 1.00 51.31 130 SER A C 1
ATOM 1036 O O . SER A 1 130 ? -41.980 -39.991 -1.511 1.00 51.31 130 SER A O 1
ATOM 1038 N N . ASP A 1 131 ? -40.557 -38.448 -0.727 1.00 41.47 131 ASP A N 1
ATOM 1039 C CA . ASP A 1 131 ? -39.319 -39.111 -1.136 1.00 41.47 131 ASP A CA 1
ATOM 1040 C C . ASP A 1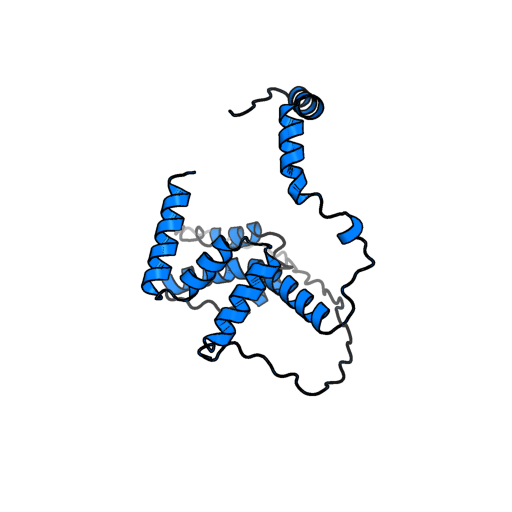 131 ? -38.118 -38.537 -0.378 1.00 41.47 131 ASP A C 1
ATOM 1042 O O . ASP A 1 131 ? -37.924 -37.327 -0.258 1.00 41.47 131 ASP A O 1
ATOM 1046 N N . GLY A 1 132 ? -37.364 -39.438 0.241 1.00 47.16 132 GLY A N 1
ATOM 1047 C CA . GLY A 1 132 ? -36.256 -39.112 1.119 1.00 47.16 132 GLY A CA 1
ATOM 1048 C C . GLY A 1 132 ? -35.012 -38.809 0.306 1.00 47.16 132 GLY A C 1
ATOM 1049 O O . GLY A 1 132 ? -34.302 -39.728 -0.103 1.00 47.16 132 GLY A O 1
ATOM 1050 N N . THR A 1 133 ? -34.682 -37.528 0.155 1.00 43.47 133 THR A N 1
ATOM 1051 C CA . THR A 1 133 ? -33.369 -37.109 -0.341 1.00 43.47 133 THR A CA 1
ATOM 1052 C C . THR A 1 133 ? -32.319 -37.425 0.721 1.00 43.47 133 THR A C 1
ATOM 1054 O O . THR A 1 133 ? -31.983 -36.612 1.581 1.00 43.47 133 THR A O 1
ATOM 1057 N N . LYS A 1 134 ? -31.808 -38.658 0.684 1.00 44.50 134 LYS A N 1
ATOM 1058 C CA . LYS A 1 134 ? -30.609 -39.073 1.410 1.00 44.50 134 LYS A CA 1
ATOM 1059 C C . LYS A 1 134 ? -29.441 -38.259 0.869 1.00 44.50 134 LYS A C 1
ATOM 1061 O O . LYS A 1 134 ? -28.869 -38.590 -0.168 1.00 44.50 134 LYS A O 1
ATOM 1066 N N . SER A 1 135 ? -29.098 -37.192 1.582 1.00 42.88 135 SER A N 1
ATOM 1067 C CA . SER A 1 135 ? -27.838 -36.489 1.394 1.00 42.88 135 SER A CA 1
ATOM 1068 C C . SER A 1 135 ? -26.718 -37.453 1.780 1.00 42.88 135 SER A C 1
ATOM 1070 O O . SER A 1 135 ? -26.418 -37.676 2.952 1.00 42.88 135 SER A O 1
ATOM 1072 N N . SER A 1 136 ? -26.185 -38.135 0.769 1.00 41.91 136 SER A N 1
ATOM 1073 C CA . SER A 1 136 ? -25.027 -39.006 0.881 1.00 41.91 136 SER A CA 1
ATOM 1074 C C . SER A 1 136 ? -23.818 -38.124 1.171 1.00 41.91 136 SER A C 1
ATOM 1076 O O . SER A 1 136 ? -23.155 -37.651 0.249 1.00 41.91 136 SER A O 1
ATOM 1078 N N . SER A 1 137 ? -23.531 -37.907 2.457 1.00 46.09 137 SER A N 1
ATOM 1079 C CA . SER A 1 137 ? -22.250 -37.393 2.931 1.00 46.09 137 SER A CA 1
ATOM 1080 C C . SER A 1 137 ? -21.170 -38.409 2.553 1.00 46.09 137 SER A C 1
ATOM 1082 O O . SER A 1 137 ? -20.845 -39.327 3.310 1.00 46.09 137 SER A O 1
ATOM 1084 N N . GLY A 1 138 ? -20.674 -38.298 1.321 1.00 40.25 138 GLY A N 1
ATOM 1085 C CA . GLY A 1 138 ? -19.517 -39.041 0.859 1.00 40.25 138 GLY A CA 1
ATOM 1086 C C . GLY A 1 138 ? -18.365 -38.740 1.804 1.00 40.25 138 GLY A C 1
ATOM 1087 O O . GLY A 1 138 ? -17.991 -37.586 1.983 1.00 40.25 138 GLY A O 1
ATOM 1088 N N . GLY A 1 139 ? -17.844 -39.774 2.455 1.00 44.72 139 GLY A N 1
ATOM 1089 C CA . GLY A 1 139 ? -16.655 -39.673 3.280 1.00 44.72 139 GLY A CA 1
ATOM 1090 C C . GLY A 1 139 ? -15.441 -39.431 2.395 1.00 44.72 139 GLY A C 1
ATOM 1091 O O . GLY A 1 139 ? -14.942 -40.357 1.759 1.00 44.72 139 GLY A O 1
ATOM 1092 N N . TRP A 1 140 ? -14.928 -38.205 2.390 1.00 44.00 140 TRP A N 1
ATOM 1093 C CA . TRP A 1 140 ? -13.606 -37.907 1.847 1.00 44.00 140 TRP A CA 1
ATOM 1094 C C . TRP A 1 140 ? -12.580 -38.164 2.951 1.00 44.00 140 TRP A C 1
ATOM 1096 O O . TRP A 1 140 ? -12.030 -37.255 3.562 1.00 44.00 140 TRP A O 1
ATOM 1106 N N . LYS A 1 141 ? -12.314 -39.447 3.222 1.00 46.69 141 LYS A N 1
ATOM 1107 C CA . LYS A 1 141 ? -11.062 -39.858 3.868 1.00 46.69 141 LYS A CA 1
ATOM 1108 C C . LYS A 1 141 ? -9.943 -39.741 2.832 1.00 46.69 141 LYS A C 1
ATOM 1110 O O . LYS A 1 141 ? -9.644 -40.692 2.117 1.00 46.69 141 LYS A O 1
ATOM 1115 N N . LYS A 1 142 ? -9.353 -38.555 2.730 1.00 46.50 142 LYS A N 1
ATOM 1116 C CA . LYS A 1 142 ? -8.105 -38.287 2.003 1.00 46.50 142 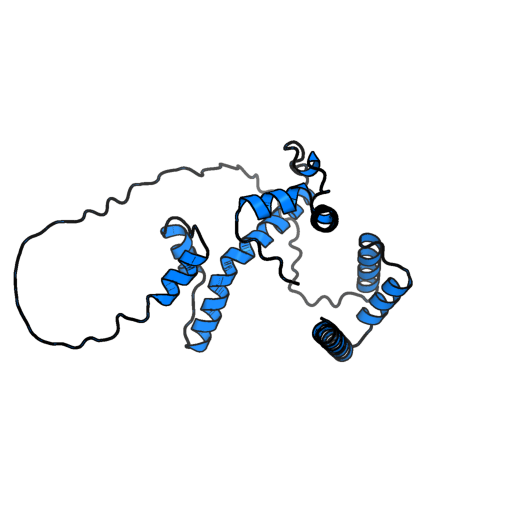LYS A CA 1
ATOM 1117 C C . LYS A 1 142 ? -7.429 -37.154 2.779 1.00 46.50 142 LYS A C 1
ATOM 1119 O O . LYS A 1 142 ? -7.799 -36.003 2.647 1.00 46.50 142 LYS A O 1
ATOM 1124 N N . GLY A 1 143 ? -6.640 -37.455 3.802 1.00 43.44 143 GLY A N 1
ATOM 1125 C CA . GLY A 1 143 ? -5.323 -38.045 3.607 1.00 43.44 143 GLY A CA 1
ATOM 1126 C C . GLY A 1 143 ? -4.297 -36.945 3.326 1.00 43.44 143 GLY A C 1
ATOM 1127 O O . GLY A 1 143 ? -3.613 -37.018 2.317 1.00 43.44 143 GLY A O 1
ATOM 1128 N N . TRP A 1 144 ? -4.214 -35.944 4.210 1.00 36.75 144 TRP A N 1
ATOM 1129 C CA . TRP A 1 144 ? -3.065 -35.036 4.338 1.00 36.75 144 TRP A CA 1
ATOM 1130 C C . TRP A 1 144 ? -2.318 -35.324 5.647 1.00 36.75 144 TRP A C 1
ATOM 1132 O O . TRP A 1 144 ? -1.890 -34.422 6.360 1.00 36.75 144 TRP A O 1
ATOM 1142 N N . ALA A 1 145 ? -2.183 -36.610 5.987 1.00 34.62 145 ALA A N 1
ATOM 1143 C CA . ALA A 1 145 ? -1.258 -37.043 7.024 1.00 34.62 145 ALA A CA 1
ATOM 1144 C C . ALA A 1 145 ? 0.163 -36.941 6.458 1.00 34.62 145 ALA A C 1
ATOM 1146 O O . ALA A 1 145 ? 0.729 -37.913 5.964 1.00 34.62 145 ALA A O 1
ATOM 1147 N N . VAL A 1 146 ? 0.716 -35.732 6.479 1.00 39.25 146 VAL A N 1
ATOM 1148 C CA . VAL A 1 146 ? 2.158 -35.541 6.413 1.00 39.25 146 VAL A CA 1
ATOM 1149 C C . VAL A 1 146 ? 2.663 -35.721 7.841 1.00 39.25 146 VAL A C 1
ATOM 1151 O O . VAL A 1 146 ? 2.619 -34.804 8.659 1.00 39.25 146 VAL A O 1
ATOM 1154 N N . GLU A 1 147 ? 3.095 -36.940 8.161 1.00 39.41 147 GLU A N 1
ATOM 1155 C CA . GLU A 1 147 ? 3.906 -37.217 9.346 1.00 39.41 147 GLU A CA 1
ATOM 1156 C C . GLU A 1 147 ? 5.262 -36.514 9.182 1.00 39.41 147 GLU A C 1
ATOM 1158 O O . GLU A 1 147 ? 6.258 -37.090 8.747 1.00 39.41 147 GLU A O 1
ATOM 1163 N N . HIS A 1 148 ? 5.317 -35.233 9.535 1.00 37.88 148 HIS A N 1
ATOM 1164 C CA . HIS A 1 148 ? 6.575 -34.604 9.897 1.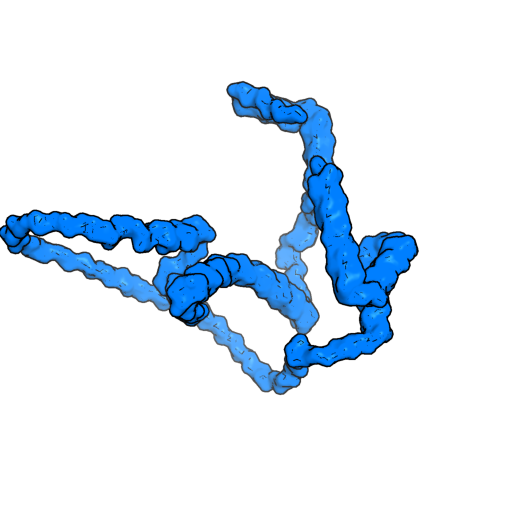00 37.88 148 HIS A CA 1
ATOM 1165 C C . HIS A 1 148 ? 6.817 -34.863 11.378 1.00 37.88 148 HIS A C 1
ATOM 1167 O O . HIS A 1 148 ? 6.350 -34.128 12.247 1.00 37.88 148 HIS A O 1
ATOM 1173 N N . GLY A 1 149 ? 7.597 -35.906 11.662 1.00 44.44 149 GLY A N 1
ATOM 1174 C CA . GLY A 1 149 ? 8.310 -36.032 12.925 1.00 44.44 149 GLY A CA 1
ATOM 1175 C C . GLY A 1 149 ? 9.267 -34.851 13.096 1.00 44.44 149 GLY A C 1
ATOM 1176 O O . GLY A 1 149 ? 10.449 -34.946 12.775 1.00 44.44 149 GLY A O 1
ATOM 1177 N N . ARG A 1 150 ? 8.760 -33.712 13.581 1.00 37.75 150 ARG A N 1
ATOM 1178 C CA . ARG A 1 150 ? 9.585 -32.601 14.055 1.00 37.75 150 ARG A CA 1
ATOM 1179 C C . ARG A 1 150 ? 10.016 -32.910 15.478 1.00 37.75 150 ARG A C 1
ATOM 1181 O O . ARG A 1 150 ? 9.264 -32.766 16.437 1.00 37.75 150 ARG A O 1
ATOM 1188 N N . GLN A 1 151 ? 11.272 -33.311 15.594 1.00 40.91 151 GLN A N 1
ATOM 1189 C CA . GLN A 1 151 ? 12.027 -33.220 16.828 1.00 40.91 151 GLN A CA 1
ATOM 1190 C C . GLN A 1 151 ? 12.023 -31.745 17.266 1.00 40.91 151 GLN A C 1
ATOM 1192 O O . GLN A 1 151 ? 12.623 -30.889 16.617 1.00 40.91 151 GLN A O 1
ATOM 1197 N N . VAL A 1 152 ? 11.279 -31.436 18.329 1.00 39.91 152 VAL A N 1
ATOM 1198 C CA . VAL A 1 152 ? 11.202 -30.094 18.914 1.00 39.91 152 VAL A CA 1
ATOM 1199 C C . VAL A 1 152 ? 12.577 -29.750 19.490 1.00 39.91 152 VAL A C 1
ATOM 1201 O O . VAL A 1 152 ? 12.946 -30.210 20.569 1.00 39.91 152 VAL A O 1
ATOM 1204 N N . ARG A 1 153 ? 13.365 -28.963 18.750 1.00 44.19 153 ARG A N 1
ATOM 1205 C CA . ARG A 1 153 ? 14.500 -28.216 19.305 1.00 44.19 153 ARG A CA 1
ATOM 1206 C C . ARG A 1 153 ? 13.977 -26.903 19.908 1.00 44.19 153 ARG A C 1
ATOM 1208 O O . ARG A 1 153 ? 13.003 -26.352 19.396 1.00 44.19 153 ARG A O 1
ATOM 1215 N N . PRO A 1 154 ? 14.573 -26.416 21.006 1.00 43.91 154 PRO A N 1
ATOM 1216 C CA . PRO A 1 154 ? 13.993 -25.342 21.793 1.00 43.91 154 PRO A CA 1
ATOM 1217 C C . PRO A 1 154 ? 14.077 -23.999 21.053 1.00 43.91 154 PRO A C 1
ATOM 1219 O O . PRO A 1 154 ? 15.156 -23.568 20.661 1.00 43.91 154 PRO A O 1
ATOM 1222 N N . ARG A 1 155 ? 12.896 -23.387 20.889 1.00 51.69 155 ARG A N 1
ATOM 1223 C CA . ARG A 1 155 ? 12.572 -21.952 20.976 1.00 51.69 155 ARG A CA 1
ATOM 1224 C C . ARG A 1 155 ? 13.637 -20.982 20.436 1.00 51.69 155 ARG A C 1
ATOM 1226 O O . ARG A 1 155 ? 14.447 -20.463 21.193 1.00 51.69 155 ARG A O 1
ATOM 1233 N N . SER A 1 156 ? 13.552 -20.694 19.136 1.00 48.25 156 SER A N 1
ATOM 1234 C CA . SER A 1 156 ? 14.091 -19.457 18.561 1.00 48.25 156 SER A CA 1
ATOM 1235 C C . SER A 1 156 ? 13.227 -18.286 19.026 1.00 48.25 156 SER A C 1
ATOM 1237 O O . SER A 1 156 ? 11.999 -18.383 19.024 1.00 48.25 156 SER A O 1
ATOM 1239 N N . GLU A 1 157 ? 13.878 -17.222 19.477 1.00 45.97 157 GLU A N 1
ATOM 1240 C CA . GLU A 1 157 ? 13.267 -16.014 20.018 1.00 45.97 157 GLU A CA 1
ATOM 1241 C C . GLU A 1 157 ? 12.351 -15.376 18.971 1.00 45.97 157 GLU A C 1
ATOM 1243 O O . GLU A 1 157 ? 12.760 -15.009 17.872 1.00 45.97 157 GLU A O 1
ATOM 1248 N N . HIS A 1 158 ? 11.071 -15.329 19.320 1.00 39.19 158 HIS A N 1
ATOM 1249 C CA . HIS A 1 158 ? 10.013 -14.677 18.574 1.00 39.19 158 HIS A CA 1
ATOM 1250 C C . HIS A 1 158 ? 10.309 -13.173 18.617 1.00 39.19 158 HIS A C 1
ATOM 1252 O O . HIS A 1 158 ? 10.262 -12.584 19.697 1.00 39.19 158 HIS A O 1
ATOM 1258 N N . VAL A 1 159 ? 10.647 -12.554 17.481 1.00 48.97 159 VAL A N 1
ATOM 1259 C CA . VAL A 1 159 ? 10.723 -11.088 17.392 1.00 48.97 159 VAL A CA 1
ATOM 1260 C C . VAL A 1 159 ? 9.290 -10.579 17.484 1.00 48.97 159 VAL A C 1
ATOM 1262 O O . VAL A 1 159 ? 8.523 -10.587 16.524 1.00 48.97 159 VAL A O 1
ATOM 1265 N N . HIS A 1 160 ? 8.906 -10.273 18.714 1.00 37.00 160 HIS A N 1
ATOM 1266 C CA . HIS A 1 160 ? 7.639 -9.690 19.097 1.00 37.00 160 HIS A CA 1
ATOM 1267 C C . HIS A 1 160 ? 7.650 -8.233 18.627 1.00 37.00 160 HIS A C 1
ATOM 1269 O O . HIS A 1 160 ? 8.304 -7.392 19.235 1.00 37.00 160 HIS A O 1
ATOM 1275 N N . TRP A 1 161 ? 6.972 -7.945 17.514 1.00 47.28 161 TRP A N 1
ATOM 1276 C CA . TRP A 1 161 ? 6.791 -6.574 17.013 1.00 47.28 161 TRP A CA 1
ATOM 1277 C C . TRP A 1 161 ? 5.815 -5.747 17.862 1.00 47.28 161 TRP A C 1
ATOM 1279 O O . TRP A 1 161 ? 5.623 -4.566 17.594 1.00 47.28 161 TRP A O 1
ATOM 1289 N N . ASP A 1 162 ? 5.239 -6.348 18.903 1.00 39.25 162 ASP A N 1
ATOM 1290 C CA . ASP A 1 162 ? 4.328 -5.691 19.831 1.00 39.25 162 ASP A CA 1
ATOM 1291 C C . ASP A 1 162 ? 5.076 -5.200 21.076 1.00 39.25 162 ASP A C 1
ATOM 1293 O O . ASP A 1 162 ? 4.759 -5.556 22.204 1.00 39.25 162 ASP A O 1
ATOM 1297 N N . GLU A 1 163 ? 6.114 -4.393 20.909 1.00 41.72 163 GLU A N 1
ATOM 1298 C CA . GLU A 1 163 ? 6.495 -3.497 21.994 1.00 41.72 163 GLU A CA 1
ATOM 1299 C C . GLU A 1 163 ? 7.086 -2.233 21.403 1.00 41.72 163 GLU A C 1
ATOM 1301 O O . GLU A 1 163 ? 7.806 -2.265 20.408 1.00 41.72 163 GLU A O 1
ATOM 1306 N N . GLU A 1 164 ? 6.701 -1.114 21.996 1.00 51.97 164 GLU A N 1
ATOM 1307 C CA . GLU A 1 164 ? 6.991 0.260 21.617 1.00 51.97 164 GLU A CA 1
ATOM 1308 C C . GLU A 1 164 ? 8.493 0.551 21.797 1.00 51.97 164 GLU A C 1
ATOM 1310 O O . GLU A 1 164 ? 8.917 1.367 22.614 1.00 51.97 164 GLU A O 1
ATOM 1315 N N . VAL A 1 165 ? 9.343 -0.173 21.068 1.00 51.53 165 VAL A N 1
ATOM 1316 C CA . VAL A 1 165 ? 10.770 0.087 21.013 1.00 51.53 165 VAL A CA 1
ATOM 1317 C C . VAL A 1 165 ? 10.901 1.359 20.203 1.00 51.53 165 VAL A C 1
ATOM 1319 O O . VAL A 1 165 ? 10.824 1.354 18.975 1.00 51.53 165 VAL A O 1
ATOM 1322 N N . VAL A 1 166 ? 11.047 2.471 20.917 1.00 59.75 166 VAL A N 1
ATOM 1323 C CA . VAL A 1 166 ? 11.500 3.742 20.362 1.00 59.75 166 VAL A CA 1
ATOM 1324 C C . VAL A 1 166 ? 12.827 3.446 19.671 1.00 59.75 166 VAL A C 1
ATOM 1326 O O . VAL A 1 166 ? 13.869 3.373 20.323 1.00 59.75 166 VAL A O 1
ATOM 1329 N N . ALA A 1 167 ? 12.764 3.169 18.366 1.00 66.44 167 ALA A N 1
ATOM 1330 C CA . ALA A 1 167 ? 13.928 2.843 17.565 1.00 66.44 167 ALA A CA 1
ATOM 1331 C C . ALA A 1 167 ? 14.950 3.952 17.788 1.00 66.44 167 ALA A C 1
ATOM 1333 O O . ALA A 1 167 ? 14.626 5.140 17.671 1.00 66.44 167 ALA A O 1
ATOM 1334 N N . SER A 1 168 ? 16.162 3.568 18.184 1.00 79.31 168 SER A N 1
ATOM 1335 C CA . SER A 1 168 ? 17.209 4.549 18.413 1.00 79.31 168 SER A CA 1
ATOM 1336 C C . SER A 1 168 ? 17.414 5.344 17.119 1.00 79.31 168 SER A C 1
ATOM 1338 O O . SER A 1 168 ? 17.258 4.808 16.018 1.00 79.31 168 SER A O 1
ATOM 1340 N N . GLY A 1 169 ? 17.743 6.636 17.217 1.00 81.38 169 GLY A N 1
ATOM 1341 C CA . GLY A 1 169 ? 17.949 7.468 16.021 1.00 81.38 169 GLY A CA 1
ATOM 1342 C C . GLY A 1 169 ? 18.982 6.878 15.044 1.00 81.38 169 GLY A C 1
ATOM 1343 O O . GLY A 1 169 ? 18.894 7.105 13.838 1.00 81.38 169 GLY A O 1
ATOM 1344 N N . GLU A 1 170 ? 19.910 6.059 15.547 1.00 87.06 170 GLU A N 1
ATOM 1345 C CA . GLU A 1 170 ? 20.896 5.327 14.748 1.00 87.06 170 GLU A CA 1
ATOM 1346 C C . GLU A 1 170 ? 20.271 4.211 13.894 1.00 87.06 170 GLU A C 1
ATOM 1348 O O . GLU A 1 170 ? 20.672 4.015 12.744 1.00 87.06 170 GLU A O 1
ATOM 1353 N N . ASP A 1 171 ? 19.258 3.508 14.407 1.00 88.44 171 ASP A N 1
ATOM 1354 C CA . ASP A 1 171 ? 18.579 2.435 13.673 1.00 88.44 171 ASP A CA 1
ATOM 1355 C C . ASP A 1 171 ? 17.777 2.992 12.494 1.00 88.44 171 ASP A C 1
ATOM 1357 O O . ASP A 1 171 ? 17.777 2.418 11.401 1.00 88.44 171 ASP A O 1
ATOM 1361 N N . VAL A 1 172 ? 17.171 4.168 12.678 1.00 86.62 172 VAL A N 1
ATOM 1362 C CA . VAL A 1 172 ? 16.439 4.871 11.616 1.00 86.62 172 VAL A CA 1
ATOM 1363 C C . VAL A 1 172 ? 17.381 5.283 10.482 1.00 86.62 172 VAL A C 1
ATOM 1365 O O . VAL A 1 172 ? 17.053 5.098 9.309 1.00 86.62 172 VAL A O 1
ATOM 1368 N N . GLN A 1 173 ? 18.578 5.788 10.799 1.00 90.75 173 GLN A N 1
ATOM 1369 C CA . GLN A 1 173 ? 19.563 6.151 9.776 1.00 90.75 173 GLN A CA 1
ATOM 1370 C C . GLN A 1 173 ? 20.046 4.928 8.990 1.00 90.75 173 GLN A C 1
ATOM 1372 O O . GLN A 1 173 ? 20.060 4.965 7.757 1.00 90.75 173 GLN A O 1
ATOM 1377 N N . ARG A 1 174 ? 20.360 3.818 9.674 1.00 93.62 174 ARG A N 1
ATOM 1378 C CA . ARG A 1 174 ? 20.754 2.562 9.012 1.00 93.62 174 ARG A CA 1
ATOM 1379 C C . ARG A 1 174 ? 19.655 2.018 8.107 1.00 93.62 174 ARG A C 1
ATOM 1381 O O . ARG A 1 174 ? 19.952 1.527 7.018 1.00 93.62 174 ARG A O 1
ATOM 1388 N N . PHE A 1 175 ? 18.396 2.126 8.528 1.00 92.31 175 PHE A N 1
ATOM 1389 C CA . PHE A 1 175 ? 17.257 1.729 7.707 1.00 92.31 175 PHE A CA 1
ATOM 1390 C C . PHE A 1 175 ? 17.193 2.543 6.409 1.00 92.31 175 PHE A C 1
ATOM 1392 O O . PHE A 1 175 ? 17.143 1.961 5.323 1.00 92.31 175 PHE A O 1
ATOM 1399 N N . VAL A 1 176 ? 17.265 3.876 6.498 1.00 92.94 176 VAL A N 1
ATOM 1400 C CA . VAL A 1 176 ? 17.230 4.754 5.315 1.00 92.94 176 VAL A CA 1
ATOM 1401 C C . VAL A 1 176 ? 18.391 4.451 4.367 1.00 92.94 176 VAL A C 1
ATOM 1403 O O . VAL A 1 176 ? 18.177 4.346 3.159 1.00 92.94 176 VAL A O 1
ATOM 1406 N N . GLU A 1 177 ? 19.599 4.238 4.889 1.00 94.00 177 GLU A N 1
ATOM 1407 C CA . GLU A 1 177 ? 20.761 3.876 4.071 1.00 94.00 177 GLU A CA 1
ATOM 1408 C C . GLU A 1 177 ? 20.618 2.509 3.393 1.00 94.00 177 GLU A C 1
ATOM 1410 O O . GLU A 1 177 ? 21.008 2.354 2.231 1.00 94.00 177 GLU A O 1
ATOM 1415 N N . SER A 1 178 ? 20.044 1.524 4.088 1.00 93.75 178 SER A N 1
ATOM 1416 C CA . SER A 1 178 ? 19.762 0.199 3.529 1.00 93.75 178 SER A CA 1
ATOM 1417 C C . SER A 1 178 ? 18.785 0.294 2.355 1.00 93.75 178 SER A C 1
ATOM 1419 O O . SER A 1 178 ? 19.083 -0.185 1.258 1.00 93.75 178 SER A O 1
ATOM 1421 N N . VAL A 1 179 ? 17.663 0.999 2.538 1.00 90.31 179 VAL A N 1
ATOM 1422 C CA . VAL A 1 179 ? 16.657 1.194 1.480 1.00 90.31 179 VAL A CA 1
ATOM 1423 C C . VAL A 1 179 ? 17.236 1.992 0.310 1.00 90.31 179 VAL A C 1
ATOM 1425 O O . VAL A 1 179 ? 17.009 1.645 -0.853 1.00 90.31 179 VAL A O 1
ATOM 1428 N N . ALA A 1 180 ? 18.023 3.035 0.590 1.00 91.94 180 ALA A N 1
ATOM 1429 C CA . ALA A 1 180 ? 18.650 3.845 -0.448 1.00 91.94 180 ALA A CA 1
ATOM 1430 C C . ALA A 1 180 ? 19.612 3.019 -1.319 1.00 91.94 180 ALA A C 1
ATOM 1432 O O . ALA A 1 180 ? 19.635 3.157 -2.543 1.00 91.94 180 ALA A O 1
ATOM 1433 N N . ARG A 1 181 ? 20.366 2.107 -0.694 1.00 90.44 181 ARG A N 1
ATOM 1434 C CA . ARG A 1 181 ? 21.278 1.191 -1.387 1.00 90.44 181 ARG A CA 1
ATOM 1435 C C . ARG A 1 181 ? 20.530 0.173 -2.243 1.00 90.44 181 ARG A C 1
ATOM 1437 O O . ARG A 1 181 ? 20.913 -0.038 -3.388 1.00 90.44 181 ARG A O 1
ATOM 1444 N N . GLN A 1 182 ? 19.462 -0.422 -1.711 1.00 87.50 182 GLN A N 1
ATOM 1445 C CA . GLN A 1 182 ? 18.646 -1.409 -2.429 1.00 87.50 182 GLN A CA 1
ATOM 1446 C C . GLN A 1 182 ? 17.954 -0.817 -3.663 1.00 87.50 182 GLN A C 1
ATOM 1448 O O . GLN A 1 182 ? 17.821 -1.490 -4.680 1.00 87.50 182 GLN A O 1
ATOM 1453 N N . THR A 1 183 ? 17.537 0.448 -3.595 1.00 85.31 183 THR A N 1
ATOM 1454 C CA . THR A 1 183 ? 16.781 1.112 -4.672 1.00 85.31 183 THR A CA 1
ATOM 1455 C C . THR A 1 183 ? 17.648 1.912 -5.648 1.00 85.31 183 THR A C 1
ATOM 1457 O O . THR A 1 183 ? 17.105 2.550 -6.550 1.00 85.31 183 THR A O 1
ATOM 1460 N N . ALA A 1 184 ? 18.980 1.882 -5.489 1.00 89.31 184 ALA A N 1
ATOM 1461 C CA . ALA A 1 184 ? 19.949 2.626 -6.303 1.00 89.31 184 ALA A CA 1
ATOM 1462 C C . ALA A 1 184 ? 19.579 4.114 -6.490 1.00 89.31 184 ALA A C 1
ATOM 1464 O O . ALA A 1 184 ? 19.748 4.690 -7.568 1.00 89.31 184 ALA A O 1
ATOM 1465 N N . VAL A 1 185 ? 19.033 4.741 -5.444 1.00 92.06 185 VAL A N 1
ATOM 1466 C CA . VAL A 1 185 ? 18.613 6.147 -5.498 1.00 92.06 185 VAL A CA 1
ATOM 1467 C C . VAL A 1 185 ? 19.808 7.093 -5.521 1.00 92.06 185 VAL A C 1
ATOM 1469 O O . VAL A 1 185 ? 20.864 6.824 -4.952 1.00 92.06 185 VAL A O 1
ATOM 1472 N N . ASN A 1 186 ? 19.623 8.233 -6.188 1.00 95.19 186 ASN A N 1
ATOM 1473 C CA . ASN A 1 186 ? 20.617 9.297 -6.216 1.00 95.19 186 ASN A CA 1
ATOM 1474 C C . ASN A 1 186 ? 20.774 9.965 -4.835 1.00 95.19 186 ASN A C 1
ATOM 1476 O O . ASN A 1 186 ? 19.916 9.856 -3.955 1.00 95.19 186 ASN A O 1
ATOM 1480 N N . GLU A 1 187 ? 21.879 10.690 -4.667 1.00 93.75 187 GLU A N 1
ATOM 1481 C CA . GLU A 1 187 ? 22.223 11.356 -3.407 1.00 93.75 187 GLU A CA 1
ATOM 1482 C C . GLU A 1 187 ? 21.146 12.352 -2.948 1.00 93.75 187 GLU A C 1
ATOM 1484 O O . GLU A 1 187 ? 20.827 12.436 -1.765 1.00 93.75 187 GLU A O 1
ATOM 1489 N N . GLU A 1 188 ? 20.524 13.056 -3.894 1.00 95.62 188 GLU A N 1
ATOM 1490 C CA . GLU A 1 188 ? 19.447 14.003 -3.608 1.00 95.62 188 GLU A CA 1
ATOM 1491 C C . GLU A 1 188 ? 18.220 13.308 -3.001 1.00 95.62 188 GLU A C 1
ATOM 1493 O O . GLU A 1 188 ? 17.699 13.736 -1.970 1.00 95.62 188 GLU A O 1
ATOM 1498 N N . ARG A 1 189 ? 17.771 12.195 -3.590 1.00 93.44 189 ARG A N 1
ATOM 1499 C CA . ARG A 1 189 ? 16.631 11.431 -3.076 1.00 93.44 189 ARG A CA 1
ATOM 1500 C C . ARG A 1 189 ? 16.957 10.761 -1.746 1.00 93.44 189 ARG A C 1
ATOM 1502 O O . ARG A 1 189 ? 16.085 10.697 -0.884 1.00 93.44 189 ARG A O 1
ATOM 1509 N N . ARG A 1 190 ? 18.207 10.338 -1.537 1.00 94.50 190 ARG A N 1
ATOM 1510 C CA . ARG A 1 190 ? 18.684 9.857 -0.233 1.00 94.50 190 ARG A CA 1
ATOM 1511 C C . ARG A 1 190 ? 18.530 10.936 0.843 1.00 94.50 190 ARG A C 1
ATOM 1513 O O . ARG A 1 190 ? 17.941 10.672 1.888 1.00 94.50 190 ARG A O 1
ATOM 1520 N N . GLN A 1 191 ? 18.960 12.168 0.568 1.00 95.81 191 GLN A N 1
ATOM 1521 C CA . GLN A 1 191 ? 18.782 13.297 1.492 1.00 95.81 191 GLN A CA 1
ATOM 1522 C C . GLN A 1 191 ? 17.306 13.627 1.737 1.00 95.81 191 GLN A C 1
ATOM 1524 O O . GLN A 1 191 ? 16.921 13.914 2.870 1.00 95.81 191 GLN A O 1
ATOM 1529 N N . GLN A 1 192 ? 16.455 13.538 0.710 1.00 94.06 192 GLN A N 1
ATOM 1530 C CA . GLN A 1 192 ? 15.008 13.704 0.878 1.00 94.06 192 GLN A CA 1
ATOM 1531 C C . GLN A 1 192 ? 14.405 12.637 1.798 1.00 94.06 192 GLN A C 1
ATOM 1533 O O . GLN A 1 192 ? 13.545 12.971 2.611 1.00 94.06 192 GLN A O 1
ATOM 1538 N N . MET A 1 193 ? 14.861 11.382 1.712 1.00 94.62 193 MET A N 1
ATOM 1539 C CA . MET A 1 193 ? 14.424 10.318 2.620 1.00 94.62 193 MET A CA 1
ATOM 1540 C C . MET A 1 193 ? 14.828 10.622 4.064 1.00 94.62 193 MET A C 1
ATOM 1542 O O . MET A 1 193 ? 13.965 10.590 4.935 1.00 94.62 193 MET A O 1
ATOM 1546 N N . HIS A 1 194 ? 16.087 10.996 4.319 1.00 95.12 194 HIS A N 1
ATOM 1547 C CA . HIS A 1 194 ? 16.532 11.388 5.665 1.00 95.12 194 HIS A CA 1
ATOM 1548 C C . HIS A 1 194 ? 15.705 12.546 6.224 1.00 95.12 194 HIS A C 1
ATOM 1550 O O . HIS A 1 194 ? 15.140 12.434 7.311 1.00 95.12 194 HIS A O 1
ATOM 1556 N N . ARG A 1 195 ? 15.529 13.608 5.430 1.00 96.69 195 ARG A N 1
ATOM 1557 C CA . ARG A 1 195 ? 14.707 14.758 5.814 1.00 96.69 195 ARG A CA 1
ATOM 1558 C C . ARG A 1 195 ? 13.274 14.348 6.131 1.00 96.69 195 ARG A C 1
ATOM 1560 O O . ARG A 1 195 ? 12.695 14.853 7.082 1.00 96.69 195 ARG A O 1
ATOM 1567 N N . PHE A 1 196 ? 12.701 13.431 5.349 1.00 96.44 196 PHE A N 1
ATOM 1568 C CA . PHE A 1 196 ? 11.353 12.940 5.600 1.00 96.44 196 PHE A CA 1
ATOM 1569 C C . PHE A 1 196 ? 11.244 12.176 6.915 1.00 96.44 196 PHE A C 1
ATOM 1571 O O . PHE A 1 196 ? 10.260 12.351 7.623 1.00 96.44 196 PHE A O 1
ATOM 1578 N N . PHE A 1 197 ? 12.242 11.370 7.273 1.00 94.25 197 PHE A N 1
ATOM 1579 C CA . PHE A 1 197 ? 12.247 10.637 8.539 1.00 94.25 197 PHE A CA 1
ATOM 1580 C C . PHE A 1 197 ? 12.431 11.538 9.765 1.00 94.25 197 PHE A C 1
ATOM 1582 O O . PHE A 1 197 ? 11.850 11.238 10.807 1.00 94.25 197 PHE A O 1
ATOM 1589 N N . GLU A 1 198 ? 13.156 12.647 9.629 1.00 94.44 198 GLU A N 1
ATOM 1590 C CA . GLU A 1 198 ? 13.376 13.633 10.698 1.00 94.44 198 GLU A CA 1
ATOM 1591 C C . GLU A 1 198 ? 12.174 14.560 10.947 1.00 94.44 198 GLU A C 1
ATOM 1593 O O . GLU A 1 198 ? 12.085 15.161 12.015 1.00 94.44 198 GLU A O 1
ATOM 1598 N N . MET A 1 199 ? 11.236 14.665 9.998 1.00 96.38 199 MET A N 1
ATOM 1599 C CA . MET A 1 199 ? 10.026 15.483 10.154 1.00 96.38 199 MET A CA 1
ATOM 1600 C C . MET A 1 199 ? 9.132 15.006 11.309 1.00 96.38 199 MET A C 1
ATOM 1602 O O . MET A 1 199 ? 9.050 13.800 11.602 1.00 96.38 199 MET A O 1
ATOM 1606 N N . SER A 1 200 ? 8.401 15.951 11.915 1.00 96.81 200 SER A N 1
ATOM 1607 C CA . SER A 1 200 ? 7.357 15.628 12.895 1.00 96.81 200 SER A CA 1
ATOM 1608 C C . SER A 1 200 ? 6.260 14.771 12.253 1.00 96.81 200 SER A C 1
ATOM 1610 O O . SER A 1 200 ? 6.113 14.715 11.027 1.00 96.81 200 SER A O 1
ATOM 1612 N N . THR A 1 201 ? 5.473 14.073 13.069 1.00 95.44 201 THR A N 1
ATOM 1613 C CA . THR A 1 201 ? 4.360 13.255 12.565 1.00 95.44 201 THR A CA 1
ATOM 1614 C C . THR A 1 201 ? 3.356 14.103 11.778 1.00 95.44 201 THR A C 1
ATOM 1616 O O . THR A 1 201 ? 2.907 13.693 10.708 1.00 95.44 201 THR A O 1
ATOM 1619 N N . GLU A 1 202 ? 3.051 15.310 12.252 1.00 97.25 202 GLU A N 1
ATOM 1620 C CA . GLU A 1 202 ? 2.148 16.258 11.595 1.00 97.25 202 GLU A CA 1
ATOM 1621 C C . GLU A 1 202 ? 2.702 16.713 10.239 1.00 97.25 202 GLU A C 1
ATOM 1623 O O . GLU A 1 202 ? 1.982 16.694 9.238 1.00 97.25 202 GLU A O 1
ATOM 1628 N N . GLU A 1 203 ? 3.992 17.050 10.176 1.00 97.88 203 GLU A N 1
ATOM 1629 C CA . GLU A 1 203 ? 4.666 17.442 8.934 1.00 97.88 203 GLU A CA 1
ATOM 1630 C C . GLU A 1 203 ? 4.693 16.295 7.913 1.00 97.88 203 GLU A C 1
ATOM 1632 O O . GLU A 1 203 ? 4.423 16.504 6.726 1.00 97.88 203 GLU A O 1
ATOM 1637 N N . LYS A 1 204 ? 4.948 15.058 8.364 1.00 97.75 204 LYS A N 1
ATOM 1638 C CA . LYS A 1 204 ? 4.878 13.856 7.516 1.00 97.75 204 LYS A CA 1
ATOM 1639 C C . LYS A 1 204 ? 3.482 13.674 6.929 1.00 97.75 204 LYS A C 1
ATOM 1641 O O . LYS A 1 204 ? 3.356 13.443 5.725 1.00 97.75 204 LYS A O 1
ATOM 1646 N N . ILE A 1 205 ? 2.436 13.810 7.749 1.00 96.88 205 ILE A N 1
ATOM 1647 C CA . ILE A 1 205 ? 1.039 13.709 7.304 1.00 96.88 205 ILE A CA 1
ATOM 1648 C C . ILE A 1 205 ? 0.739 14.779 6.254 1.00 96.88 205 ILE A C 1
ATOM 1650 O O . ILE A 1 205 ? 0.213 14.454 5.186 1.00 96.88 205 ILE A O 1
ATOM 1654 N N . GLN A 1 206 ? 1.116 16.033 6.510 1.00 97.81 206 GLN A N 1
ATOM 1655 C CA . GLN A 1 206 ? 0.929 17.120 5.552 1.00 97.81 206 GLN A CA 1
ATOM 1656 C C . GLN A 1 206 ? 1.646 16.819 4.230 1.00 97.81 206 GLN A C 1
ATOM 1658 O O . GLN A 1 206 ? 1.056 16.961 3.156 1.00 97.81 206 GLN A O 1
ATOM 1663 N N . LYS A 1 207 ? 2.885 16.319 4.282 1.00 97.44 207 LYS A N 1
ATOM 1664 C CA . LYS A 1 207 ? 3.656 16.004 3.077 1.00 97.44 207 LYS A CA 1
ATOM 1665 C C . LYS A 1 207 ? 3.042 14.875 2.251 1.00 97.44 207 LYS A C 1
ATOM 1667 O O . LYS A 1 207 ? 3.039 14.932 1.017 1.00 97.44 207 LYS A O 1
ATOM 1672 N N . ILE A 1 208 ? 2.493 13.860 2.916 1.00 96.38 208 ILE A N 1
ATOM 1673 C CA . ILE A 1 208 ? 1.747 12.779 2.262 1.00 96.38 208 ILE A CA 1
ATOM 1674 C C . ILE A 1 208 ? 0.499 13.345 1.574 1.00 96.38 208 ILE A C 1
ATOM 1676 O O . ILE A 1 208 ? 0.254 13.036 0.407 1.00 96.38 208 ILE A O 1
ATOM 1680 N N . GLN A 1 209 ? -0.259 14.216 2.246 1.00 97.44 209 GLN A N 1
ATOM 1681 C CA . GLN A 1 209 ? -1.451 14.848 1.672 1.00 97.44 209 GLN A CA 1
ATOM 1682 C C . GLN A 1 209 ? -1.125 15.721 0.453 1.00 97.44 209 GLN A C 1
ATOM 1684 O O . GLN A 1 209 ? -1.807 15.608 -0.566 1.00 97.44 209 GLN A O 1
ATOM 1689 N N . GLU A 1 210 ? -0.060 16.528 0.514 1.00 97.50 210 GLU A N 1
ATOM 1690 C CA . GLU A 1 210 ? 0.443 17.304 -0.630 1.00 97.50 210 GLU A CA 1
ATOM 1691 C C . GLU A 1 210 ? 0.759 16.396 -1.822 1.00 97.50 210 GLU A C 1
ATOM 1693 O O . GLU A 1 210 ? 0.346 16.672 -2.948 1.00 97.50 210 GLU A O 1
ATOM 1698 N N . THR A 1 211 ? 1.448 15.281 -1.570 1.00 95.12 211 THR A N 1
ATOM 1699 C CA . THR A 1 211 ? 1.837 14.320 -2.610 1.00 95.12 211 THR A CA 1
ATOM 1700 C C . THR A 1 211 ? 0.610 13.663 -3.241 1.00 95.12 211 THR A C 1
ATOM 1702 O O . THR A 1 211 ? 0.507 13.585 -4.464 1.00 95.12 211 THR A O 1
ATOM 1705 N N . ILE A 1 212 ? -0.365 13.242 -2.428 1.00 95.75 212 ILE A N 1
ATOM 1706 C CA . ILE A 1 212 ? -1.633 12.680 -2.913 1.00 95.75 212 ILE A CA 1
ATOM 1707 C C . ILE A 1 212 ? -2.389 13.710 -3.759 1.00 95.75 212 ILE A C 1
ATOM 1709 O O . ILE A 1 212 ? -2.910 13.364 -4.820 1.00 95.75 212 ILE A O 1
ATOM 1713 N N . HIS A 1 213 ? -2.453 14.967 -3.316 1.00 97.62 213 HIS A N 1
ATOM 1714 C CA . HIS A 1 213 ? -3.124 16.036 -4.052 1.00 97.62 213 HIS A CA 1
ATOM 1715 C C . HIS A 1 213 ? -2.441 16.311 -5.398 1.00 97.62 213 HIS A C 1
ATOM 1717 O O . HIS A 1 213 ? -3.112 16.355 -6.429 1.00 97.62 213 HIS A O 1
ATOM 1723 N N . PHE A 1 214 ? -1.109 16.402 -5.409 1.00 97.50 214 PHE A N 1
ATOM 1724 C CA . PHE A 1 214 ? -0.311 16.558 -6.625 1.00 97.50 214 PHE A CA 1
ATOM 1725 C C . PHE A 1 214 ? -0.569 15.421 -7.624 1.00 97.50 214 PHE A C 1
ATOM 1727 O O . PHE A 1 214 ? -0.883 15.679 -8.784 1.00 97.50 214 PHE A O 1
ATOM 1734 N N . LEU A 1 215 ? -0.524 14.164 -7.168 1.00 95.25 215 LEU A N 1
ATOM 1735 C CA . LEU A 1 215 ? -0.765 12.991 -8.016 1.00 95.25 215 LEU A CA 1
ATOM 1736 C C . LEU A 1 215 ? -2.198 12.923 -8.560 1.00 95.25 215 LEU A C 1
ATOM 1738 O O . LEU A 1 215 ? -2.407 12.409 -9.655 1.00 95.25 215 LEU A O 1
ATOM 1742 N N . ARG A 1 216 ? -3.190 13.424 -7.817 1.00 93.31 216 ARG A N 1
ATOM 1743 C CA . ARG A 1 216 ? -4.587 13.482 -8.280 1.00 93.31 216 ARG A CA 1
ATOM 1744 C C . ARG A 1 216 ? -4.808 14.556 -9.341 1.00 93.31 216 ARG A C 1
ATOM 1746 O O . ARG A 1 216 ? -5.590 14.324 -10.254 1.00 93.31 216 ARG A O 1
ATOM 1753 N N . ASN A 1 217 ? -4.134 15.698 -9.224 1.00 97.06 217 ASN A N 1
ATOM 1754 C CA . ASN A 1 217 ? -4.316 16.825 -10.143 1.00 97.06 217 ASN A CA 1
ATOM 1755 C C . ASN A 1 217 ? -3.483 16.710 -11.430 1.00 97.06 217 ASN A C 1
ATOM 1757 O O . ASN A 1 217 ? -3.809 17.362 -12.416 1.00 97.06 217 ASN A O 1
ATOM 1761 N N . HIS A 1 218 ? -2.410 15.913 -11.424 1.00 90.19 218 HIS A N 1
ATOM 1762 C CA . HIS A 1 218 ? -1.504 15.728 -12.567 1.00 90.19 218 HIS A CA 1
ATOM 1763 C C . HIS A 1 218 ? -1.684 14.390 -13.302 1.00 90.19 218 HIS A C 1
ATOM 1765 O O . HIS A 1 218 ? -0.766 13.933 -13.984 1.00 90.19 218 HIS A O 1
ATOM 1771 N N . ARG A 1 219 ? -2.854 13.761 -13.167 1.00 68.81 219 ARG A N 1
ATOM 1772 C CA . ARG A 1 219 ? -3.216 12.526 -13.870 1.00 68.81 219 ARG A CA 1
ATOM 1773 C C . ARG A 1 219 ? -4.110 12.816 -15.069 1.00 68.81 219 ARG A C 1
ATOM 1775 O O . ARG A 1 219 ? -3.920 12.125 -16.094 1.00 68.81 219 ARG A O 1
#

Radius of gyration: 28.72 Å; chains: 1; bounding box: 77×57×60 Å